Protein AF-A0A6A4H2V9-F1 (afdb_monomer_lite)

Organism: NCBI:txid1447944

Sequence (232 aa):
MIAIAAAFVRPDKTLLFVDRQRFITFHVTHLRRVCTMADFQAHSPLWLCFWSADHGPVYTTQPELTLQVLASFHSEVVRKNIFDNTPVWQVMKEHQDVYNGFGAQEATDVLFDALIHSRMPISLICRNDTMWTWFSTAVAAHQEMQVYRVMDPDHLGEKALPYISNTMFKMNTSGHQLYCADILCSQKEQVYLSQEKVEMANSMGIFNPDAILDETGVAKVPLATLPSRASL

Radius of gyration: 22.19 Å; chains: 1; bounding box: 63×40×70 Å

Structure (mmCIF, N/CA/C/O backbone):
data_AF-A0A6A4H2V9-F1
#
_entry.id   AF-A0A6A4H2V9-F1
#
loop_
_atom_site.group_PDB
_atom_site.id
_atom_site.type_symbol
_atom_site.label_atom_id
_atom_site.label_alt_id
_atom_site.label_comp_id
_atom_site.label_asym_id
_atom_site.label_entity_id
_atom_site.label_seq_id
_atom_site.pdbx_PDB_ins_code
_atom_site.Cartn_x
_atom_site.Cartn_y
_atom_site.Cartn_z
_atom_site.occupancy
_atom_site.B_iso_or_equiv
_atom_site.auth_seq_id
_atom_site.auth_comp_id
_atom_site.auth_asym_id
_atom_site.auth_atom_id
_atom_site.pdbx_PDB_model_num
ATOM 1 N N . MET A 1 1 ? 28.336 -14.614 2.411 1.00 59.78 1 MET A N 1
ATOM 2 C CA . MET A 1 1 ? 28.566 -14.851 0.973 1.00 59.78 1 MET A CA 1
ATOM 3 C C . MET A 1 1 ? 27.610 -13.963 0.199 1.00 59.78 1 MET A C 1
ATOM 5 O O . MET A 1 1 ? 26.432 -13.987 0.512 1.00 59.78 1 MET A O 1
ATOM 9 N N . ILE A 1 2 ? 28.112 -13.133 -0.710 1.00 73.00 2 ILE A N 1
ATOM 10 C CA . ILE A 1 2 ? 27.303 -12.280 -1.589 1.00 73.00 2 ILE A CA 1
ATOM 11 C C . ILE A 1 2 ? 27.127 -13.045 -2.907 1.00 73.00 2 ILE A C 1
ATOM 13 O O . ILE A 1 2 ? 28.132 -13.508 -3.443 1.00 73.00 2 ILE A O 1
ATOM 17 N N . ALA A 1 3 ? 25.900 -13.221 -3.405 1.00 80.94 3 ALA A N 1
ATOM 18 C CA . ALA A 1 3 ? 25.671 -13.828 -4.715 1.00 80.94 3 ALA A CA 1
ATOM 19 C C . ALA A 1 3 ? 25.289 -12.745 -5.732 1.00 80.94 3 ALA A C 1
ATOM 21 O O . ALA A 1 3 ? 24.474 -11.872 -5.446 1.00 80.94 3 ALA A O 1
ATOM 22 N N . ILE A 1 4 ? 25.905 -12.785 -6.912 1.00 84.19 4 ILE A N 1
ATOM 23 C CA . ILE A 1 4 ? 25.504 -11.954 -8.051 1.00 84.19 4 ILE A CA 1
ATOM 24 C C . ILE A 1 4 ? 24.436 -12.752 -8.796 1.00 84.19 4 ILE A C 1
ATOM 26 O O . ILE A 1 4 ? 24.735 -13.809 -9.346 1.00 84.19 4 ILE A O 1
ATOM 30 N N . ALA A 1 5 ? 23.196 -12.277 -8.755 1.00 84.38 5 ALA A N 1
ATOM 31 C CA . ALA A 1 5 ? 22.052 -12.932 -9.379 1.00 84.38 5 ALA A CA 1
ATOM 32 C C . ALA A 1 5 ? 22.003 -12.671 -10.894 1.00 84.38 5 ALA A C 1
ATOM 34 O O . ALA A 1 5 ? 21.666 -13.567 -11.663 1.00 84.38 5 ALA A O 1
ATOM 35 N N . ALA A 1 6 ? 22.383 -11.465 -11.328 1.00 87.12 6 ALA A N 1
ATOM 36 C CA . ALA A 1 6 ? 22.493 -11.095 -12.738 1.00 87.12 6 ALA A CA 1
ATOM 37 C C . ALA A 1 6 ? 23.513 -9.963 -12.936 1.00 87.12 6 ALA A C 1
ATOM 39 O O . ALA A 1 6 ? 23.834 -9.227 -12.000 1.00 87.12 6 ALA A O 1
ATOM 40 N N . ALA A 1 7 ? 24.006 -9.802 -14.165 1.00 89.38 7 ALA A N 1
ATOM 41 C CA . ALA A 1 7 ? 24.863 -8.684 -14.542 1.00 89.38 7 ALA A CA 1
ATOM 42 C C . ALA A 1 7 ? 24.601 -8.246 -15.988 1.00 89.38 7 ALA A C 1
ATOM 44 O O . ALA A 1 7 ? 24.572 -9.081 -16.891 1.00 89.38 7 ALA A O 1
ATOM 45 N N . PHE A 1 8 ? 24.483 -6.937 -16.217 1.00 87.94 8 PHE A N 1
ATOM 46 C CA . PHE A 1 8 ? 24.563 -6.351 -17.556 1.00 87.94 8 PHE A CA 1
ATOM 47 C C . PHE A 1 8 ? 25.926 -5.688 -17.715 1.00 87.94 8 PHE A C 1
ATOM 49 O O . PHE A 1 8 ? 26.205 -4.648 -17.114 1.00 87.94 8 PHE A O 1
ATOM 56 N N . VAL A 1 9 ? 26.788 -6.323 -18.505 1.00 91.69 9 VAL A N 1
ATOM 57 C CA . VAL A 1 9 ? 28.179 -5.910 -18.698 1.00 91.69 9 VAL A CA 1
ATOM 58 C C . VAL A 1 9 ? 28.277 -5.031 -19.941 1.00 91.69 9 VAL A C 1
ATOM 60 O O . VAL A 1 9 ? 27.923 -5.456 -21.039 1.00 91.69 9 VAL A O 1
ATOM 63 N N . ARG A 1 10 ? 28.786 -3.811 -19.778 1.00 88.56 10 ARG A N 1
ATOM 64 C CA . ARG A 1 10 ? 29.227 -2.939 -20.871 1.00 88.56 10 ARG A CA 1
ATOM 65 C C . ARG A 1 10 ? 30.740 -2.714 -20.772 1.00 88.56 10 ARG A C 1
ATOM 67 O O . ARG A 1 10 ? 31.298 -2.893 -19.690 1.00 88.56 10 ARG A O 1
ATOM 74 N N . PRO A 1 11 ? 31.409 -2.278 -21.857 1.00 91.00 11 PRO A N 1
ATOM 75 C CA . PRO A 1 11 ? 32.848 -2.006 -21.831 1.00 91.00 11 PRO A CA 1
ATOM 76 C C . PRO A 1 11 ? 33.270 -0.982 -20.768 1.00 91.00 11 PRO A C 1
ATOM 78 O O . PRO A 1 11 ? 34.368 -1.073 -20.231 1.00 91.00 11 PRO A O 1
ATOM 81 N N . ASP A 1 12 ? 32.401 -0.013 -20.467 1.00 92.38 12 ASP A N 1
ATOM 82 C CA . ASP A 1 12 ? 32.671 1.095 -19.552 1.00 92.38 12 ASP A CA 1
ATOM 83 C C . ASP A 1 12 ? 32.093 0.892 -18.144 1.00 92.38 12 ASP A C 1
ATOM 85 O O . ASP A 1 12 ? 32.616 1.439 -17.173 1.00 92.38 12 ASP A O 1
ATOM 89 N N . LYS A 1 13 ? 30.993 0.139 -18.023 1.00 88.31 13 LYS A N 1
ATOM 90 C CA . LYS A 1 13 ? 30.239 -0.024 -16.773 1.00 88.31 13 LYS A CA 1
ATOM 91 C C . LYS A 1 13 ? 29.576 -1.390 -16.707 1.00 88.31 13 LYS A C 1
ATOM 93 O O . LYS A 1 13 ? 29.096 -1.906 -17.707 1.00 88.31 13 LYS A O 1
ATOM 98 N N . THR A 1 14 ? 29.471 -1.947 -15.508 1.00 89.50 14 THR A N 1
ATOM 99 C CA . THR A 1 14 ? 28.686 -3.162 -15.272 1.00 89.50 14 THR A CA 1
ATOM 100 C C . THR A 1 14 ? 27.596 -2.867 -14.258 1.00 89.50 14 THR A C 1
ATOM 102 O O . THR A 1 14 ? 27.885 -2.375 -13.169 1.00 89.50 14 THR A O 1
ATOM 105 N N . LEU A 1 15 ? 26.350 -3.175 -14.611 1.00 88.25 15 LEU A N 1
ATOM 106 C CA . LEU A 1 15 ? 25.243 -3.182 -13.664 1.00 88.25 15 LEU A CA 1
ATOM 107 C C . LEU A 1 15 ? 25.173 -4.573 -13.036 1.00 88.25 15 LEU A C 1
ATOM 109 O O . LEU A 1 15 ? 24.989 -5.554 -13.752 1.00 88.25 15 LEU A O 1
ATOM 113 N N . LEU A 1 16 ? 25.351 -4.655 -11.719 1.00 87.06 16 LEU A N 1
ATOM 114 C CA . LEU A 1 16 ? 25.298 -5.906 -10.966 1.00 87.06 16 LEU A CA 1
ATOM 115 C C . LEU A 1 16 ? 24.015 -5.956 -10.143 1.00 87.06 16 LEU A C 1
ATOM 117 O O . LEU A 1 16 ? 23.715 -5.021 -9.404 1.00 87.06 16 LEU A O 1
ATOM 121 N N . PHE A 1 17 ? 23.310 -7.078 -10.217 1.00 85.00 17 PHE A N 1
ATOM 122 C CA . PHE A 1 17 ? 22.200 -7.387 -9.330 1.00 85.00 17 PHE A CA 1
ATOM 123 C C . PHE A 1 17 ? 22.698 -8.362 -8.289 1.00 85.00 17 PHE A C 1
ATOM 125 O O . PHE A 1 17 ? 23.029 -9.511 -8.586 1.00 85.00 17 PHE A O 1
ATOM 132 N N . VAL A 1 18 ? 22.809 -7.863 -7.071 1.00 84.50 18 VAL A N 1
ATOM 133 C CA . VAL A 1 18 ? 23.446 -8.568 -5.976 1.00 84.50 18 VAL A CA 1
ATOM 134 C C . VAL A 1 18 ? 22.388 -8.940 -4.960 1.00 84.50 18 VAL A C 1
ATOM 136 O O . VAL A 1 18 ? 21.672 -8.079 -4.463 1.00 84.50 18 VAL A O 1
ATOM 139 N N . ASP A 1 19 ? 22.329 -10.220 -4.627 1.00 79.81 19 ASP A N 1
ATOM 140 C CA . ASP A 1 19 ? 21.381 -10.745 -3.667 1.00 79.81 19 ASP A CA 1
ATOM 141 C C . ASP A 1 19 ? 22.048 -11.787 -2.777 1.00 79.81 19 ASP A C 1
ATOM 143 O O . ASP A 1 19 ? 22.465 -12.861 -3.209 1.00 79.81 19 ASP A O 1
ATOM 147 N N . ARG A 1 20 ? 22.164 -11.465 -1.491 1.00 77.25 20 ARG A N 1
ATOM 148 C CA . ARG A 1 20 ? 22.729 -12.387 -0.508 1.00 77.25 20 ARG A CA 1
ATOM 149 C C . ARG A 1 20 ? 21.825 -13.602 -0.278 1.00 77.25 20 ARG A C 1
ATOM 151 O O . ARG A 1 20 ? 22.352 -14.675 0.008 1.00 77.25 2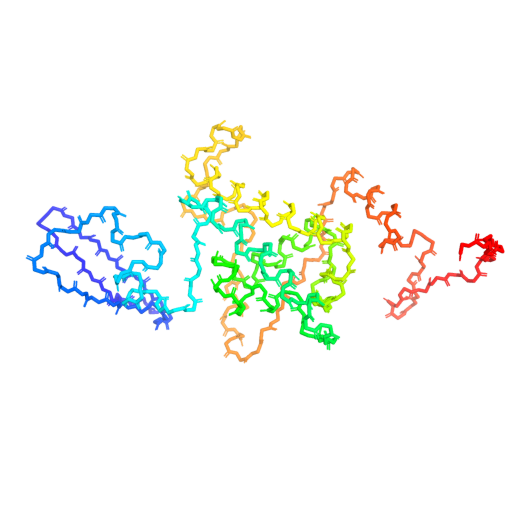0 ARG A O 1
ATOM 158 N N . GLN A 1 21 ? 20.509 -13.427 -0.348 1.00 76.56 21 GLN A N 1
ATOM 159 C CA . GLN A 1 21 ? 19.522 -14.441 0.023 1.00 76.56 21 GLN A CA 1
ATOM 160 C C . GLN A 1 21 ? 18.940 -15.199 -1.167 1.00 76.56 21 GLN A C 1
ATOM 162 O O . GLN A 1 21 ? 18.404 -16.284 -0.970 1.00 76.56 21 GLN A O 1
ATOM 167 N N . ARG A 1 22 ? 19.156 -14.698 -2.387 1.00 75.88 22 ARG A N 1
ATOM 168 C CA . ARG A 1 22 ? 18.716 -15.306 -3.655 1.00 75.88 22 ARG A CA 1
ATOM 169 C C . ARG A 1 22 ? 17.189 -15.362 -3.807 1.00 75.88 22 ARG A C 1
ATOM 171 O O . ARG A 1 22 ? 16.657 -16.339 -4.323 1.00 75.88 22 ARG A O 1
ATOM 178 N N . PHE A 1 23 ? 16.504 -14.317 -3.363 1.00 78.94 23 PHE A N 1
ATOM 179 C CA . PHE A 1 23 ? 15.077 -14.097 -3.574 1.00 78.94 23 PHE A CA 1
ATOM 180 C C . PHE A 1 23 ? 14.760 -13.217 -4.791 1.00 78.94 23 PHE A C 1
ATOM 182 O O . PHE A 1 23 ? 13.622 -13.227 -5.258 1.00 78.94 23 PHE A O 1
ATOM 189 N N . ILE A 1 24 ? 15.736 -12.493 -5.353 1.00 80.00 24 ILE A N 1
ATOM 190 C CA . ILE A 1 24 ? 15.537 -11.768 -6.610 1.00 80.00 24 ILE A CA 1
ATOM 191 C C . ILE A 1 24 ? 15.231 -12.777 -7.720 1.00 80.00 24 ILE A C 1
ATOM 193 O O . ILE A 1 24 ? 16.026 -13.671 -8.014 1.00 80.00 24 ILE A O 1
ATOM 197 N N . THR A 1 25 ? 14.091 -12.575 -8.374 1.00 80.31 25 THR A N 1
ATOM 198 C CA . THR A 1 25 ? 13.665 -13.327 -9.554 1.00 80.31 25 THR A CA 1
ATOM 199 C C . THR A 1 25 ? 13.674 -12.399 -10.765 1.00 80.31 25 THR A C 1
ATOM 201 O O . THR A 1 25 ? 13.241 -11.252 -10.675 1.00 80.31 25 THR A O 1
ATOM 204 N N . PHE A 1 26 ? 14.177 -12.886 -11.901 1.00 81.25 26 PHE A N 1
ATOM 205 C CA . PHE A 1 26 ? 14.187 -12.147 -13.164 1.00 81.25 26 PHE A CA 1
ATOM 206 C C . PHE A 1 26 ? 13.313 -12.844 -14.197 1.00 81.25 26 PHE A C 1
ATOM 208 O O . PHE A 1 26 ?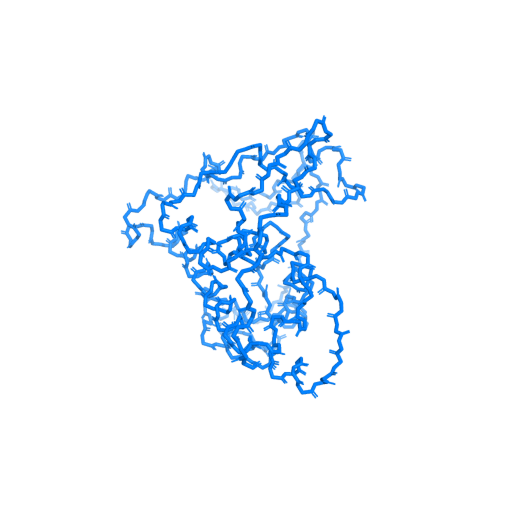 13.446 -14.047 -14.421 1.00 81.25 26 PHE A O 1
ATOM 215 N N . HIS A 1 27 ? 12.509 -12.057 -14.904 1.00 81.25 27 HIS A N 1
ATOM 216 C CA . HIS A 1 27 ? 11.806 -12.485 -16.107 1.00 81.25 27 HIS A CA 1
ATOM 217 C C . HIS A 1 27 ? 12.368 -11.705 -17.297 1.00 81.25 27 HIS A C 1
ATOM 219 O O . HIS A 1 27 ? 12.217 -10.488 -17.382 1.00 81.25 27 HIS A O 1
ATOM 225 N N . VAL A 1 28 ? 13.055 -12.394 -18.212 1.00 82.12 28 VAL A N 1
ATOM 226 C CA . VAL A 1 28 ? 13.629 -11.778 -19.417 1.00 82.12 28 VAL A CA 1
ATOM 227 C C . VAL A 1 28 ? 12.747 -12.117 -20.609 1.00 82.12 28 VAL A C 1
ATOM 229 O O . VAL A 1 28 ? 12.614 -13.282 -20.975 1.00 82.12 28 VAL A O 1
ATOM 232 N N . THR A 1 29 ? 12.165 -11.091 -21.228 1.00 83.06 29 THR A N 1
ATOM 233 C CA . THR A 1 29 ? 11.305 -11.239 -22.409 1.00 83.06 29 THR A CA 1
ATOM 234 C C . THR A 1 29 ? 11.906 -10.490 -23.588 1.00 83.06 29 THR A C 1
ATOM 236 O O . THR A 1 29 ? 12.382 -9.366 -23.444 1.00 83.06 29 THR A O 1
ATOM 239 N N . HIS A 1 30 ? 11.869 -11.106 -24.768 1.00 85.88 30 HIS A N 1
ATOM 240 C CA . HIS A 1 30 ? 12.303 -10.487 -26.015 1.00 85.88 30 HIS A CA 1
ATOM 241 C C . HIS A 1 30 ? 11.093 -10.077 -26.858 1.00 85.88 30 HIS A C 1
ATOM 243 O O . HIS A 1 30 ? 10.231 -10.902 -27.165 1.00 85.88 30 HIS A O 1
ATOM 249 N N . LEU A 1 31 ? 11.056 -8.813 -27.277 1.00 88.25 31 LEU A N 1
ATOM 250 C CA . LEU A 1 31 ? 10.042 -8.289 -28.186 1.00 88.25 31 LEU A CA 1
ATOM 251 C C . LEU A 1 31 ? 10.629 -8.101 -29.583 1.00 88.25 31 LEU A C 1
ATOM 253 O O . LEU A 1 31 ? 11.764 -7.667 -29.744 1.00 88.25 31 LEU A O 1
ATOM 257 N N . ARG A 1 32 ? 9.819 -8.354 -30.617 1.00 92.44 32 ARG A N 1
ATOM 258 C CA . ARG A 1 32 ? 10.199 -8.100 -32.023 1.00 92.44 32 ARG A CA 1
ATOM 259 C C . ARG A 1 32 ? 10.189 -6.612 -32.403 1.00 92.44 32 ARG A C 1
ATOM 261 O O . ARG A 1 32 ? 10.439 -6.274 -33.554 1.00 92.44 32 ARG A O 1
ATOM 268 N N . ARG A 1 33 ? 9.858 -5.736 -31.455 1.00 93.25 33 ARG A N 1
ATOM 269 C CA . ARG A 1 33 ? 9.806 -4.279 -31.600 1.00 93.25 33 ARG A CA 1
ATOM 270 C C . ARG A 1 33 ? 10.374 -3.612 -30.352 1.00 93.25 33 ARG A C 1
ATOM 272 O O . ARG A 1 33 ? 10.494 -4.251 -29.310 1.00 93.25 33 ARG A O 1
ATOM 279 N N . VAL A 1 34 ? 10.653 -2.317 -30.453 1.00 89.62 34 VAL A N 1
ATOM 280 C CA . VAL A 1 34 ? 11.065 -1.489 -29.313 1.00 89.62 34 VAL A CA 1
ATOM 281 C C . VAL A 1 34 ? 9.911 -1.380 -28.299 1.00 89.62 34 VAL A C 1
ATOM 283 O O . VAL A 1 34 ? 8.743 -1.274 -28.697 1.00 89.62 34 VAL A O 1
ATOM 286 N N . CYS A 1 35 ? 10.231 -1.429 -27.000 1.00 89.00 35 CYS A N 1
ATOM 287 C CA . CYS A 1 35 ? 9.271 -1.152 -25.927 1.00 89.00 35 CYS A CA 1
ATOM 288 C C . CYS A 1 35 ? 8.836 0.318 -25.953 1.00 89.00 35 CYS A C 1
ATOM 290 O O . CYS A 1 35 ? 9.632 1.219 -26.208 1.00 89.00 35 CYS A O 1
ATOM 292 N N . THR A 1 36 ? 7.576 0.560 -25.631 1.00 90.00 36 THR A N 1
ATOM 293 C CA . THR A 1 36 ? 6.947 1.880 -25.561 1.00 90.00 36 THR A CA 1
ATOM 294 C C . THR A 1 36 ? 6.287 2.063 -24.199 1.00 90.00 36 THR A C 1
ATOM 296 O O . THR A 1 36 ? 6.041 1.088 -23.498 1.00 90.00 36 THR A O 1
ATOM 299 N N . MET A 1 37 ? 5.950 3.296 -23.810 1.00 85.00 37 MET A N 1
ATOM 300 C CA . MET A 1 37 ? 5.265 3.529 -22.524 1.00 85.00 37 MET A CA 1
ATOM 301 C C . MET A 1 37 ? 3.862 2.916 -22.459 1.00 85.00 37 MET A C 1
ATOM 303 O O . MET A 1 37 ? 3.371 2.634 -21.368 1.00 85.00 37 MET A O 1
ATOM 307 N N . ALA A 1 38 ? 3.241 2.649 -23.611 1.00 87.19 38 ALA A N 1
ATOM 308 C CA . ALA A 1 38 ? 1.963 1.946 -23.678 1.00 87.19 38 ALA A CA 1
ATOM 309 C C . ALA A 1 38 ? 2.061 0.492 -23.171 1.00 87.19 38 ALA A C 1
ATOM 311 O O . ALA A 1 38 ? 1.087 -0.043 -22.652 1.00 87.19 38 ALA A O 1
ATOM 312 N N . ASP A 1 39 ? 3.239 -0.131 -23.269 1.00 87.00 39 ASP A N 1
ATOM 313 C CA . ASP A 1 39 ? 3.475 -1.523 -22.854 1.00 87.00 39 ASP A CA 1
ATOM 314 C C . ASP A 1 39 ? 3.511 -1.715 -21.337 1.00 87.00 39 ASP A C 1
ATOM 316 O O . ASP A 1 39 ? 3.414 -2.836 -20.848 1.00 87.00 39 ASP A O 1
ATOM 320 N N . PHE A 1 40 ? 3.670 -0.616 -20.603 1.00 83.44 40 PHE A N 1
ATOM 321 C CA . PHE A 1 40 ? 3.714 -0.585 -19.146 1.00 83.44 40 PHE A CA 1
ATOM 322 C C . PHE A 1 40 ? 2.414 -0.038 -18.549 1.00 83.44 40 PHE A C 1
ATOM 324 O O . PHE A 1 40 ? 2.341 0.190 -17.348 1.00 83.44 40 PHE A O 1
ATOM 331 N N . GLN A 1 41 ? 1.381 0.182 -19.371 1.00 84.00 41 GLN A N 1
ATOM 332 C CA . GLN A 1 41 ? 0.058 0.532 -18.863 1.00 84.00 41 GLN A CA 1
ATOM 333 C C . GLN A 1 41 ? -0.626 -0.702 -18.278 1.00 84.00 41 GLN A C 1
ATOM 335 O O . GLN A 1 41 ? -0.480 -1.806 -18.822 1.00 84.00 41 GLN A O 1
ATOM 340 N N . ALA A 1 42 ? -1.385 -0.506 -17.197 1.00 79.12 42 ALA A N 1
ATOM 341 C CA . ALA A 1 42 ? -2.174 -1.565 -16.583 1.00 79.12 42 ALA A CA 1
ATOM 342 C C . ALA A 1 42 ? -3.104 -2.197 -17.629 1.00 79.12 42 ALA A C 1
ATOM 344 O O . ALA A 1 42 ? -3.620 -1.514 -18.516 1.00 79.12 42 ALA A O 1
ATOM 345 N N . HIS A 1 43 ? -3.279 -3.516 -17.549 1.00 79.06 43 HIS A N 1
ATOM 346 C CA . HIS A 1 43 ? -4.078 -4.313 -18.492 1.00 79.06 43 HIS A CA 1
ATOM 347 C C . HIS A 1 43 ? -3.577 -4.348 -19.948 1.00 79.06 43 HIS A C 1
ATOM 349 O O . HIS A 1 43 ? -4.235 -4.945 -20.803 1.00 79.06 43 HIS A O 1
ATOM 355 N N . SER A 1 44 ? -2.412 -3.771 -20.265 1.00 86.00 44 SER A N 1
ATOM 356 C CA . SER A 1 44 ? -1.791 -4.003 -21.572 1.00 86.00 44 SER A CA 1
ATOM 357 C C . SER A 1 44 ? -1.415 -5.489 -21.735 1.00 86.00 44 SER A C 1
ATOM 359 O O . SER A 1 44 ? -1.176 -6.185 -20.743 1.00 86.00 44 SER A O 1
ATOM 361 N N . PRO A 1 45 ? -1.303 -6.016 -22.969 1.00 85.38 45 PRO A N 1
ATOM 362 C CA . PRO A 1 45 ? -0.913 -7.413 -23.168 1.00 85.38 45 PRO A CA 1
ATOM 363 C C . PRO A 1 45 ? 0.425 -7.771 -22.507 1.00 85.38 45 PRO A C 1
ATOM 365 O O . PRO A 1 45 ? 0.598 -8.889 -22.032 1.00 85.38 45 PRO A O 1
ATOM 368 N N . LEU A 1 46 ? 1.361 -6.817 -22.455 1.00 86.88 46 LEU A N 1
ATOM 369 C CA . LEU A 1 46 ? 2.662 -7.012 -21.821 1.00 86.88 46 LEU A CA 1
ATOM 370 C C . LEU A 1 46 ? 2.617 -6.853 -20.303 1.00 86.88 46 LEU A C 1
ATOM 372 O O . LEU A 1 46 ? 3.388 -7.526 -19.626 1.00 86.88 46 LEU A O 1
ATOM 376 N N . TRP A 1 47 ? 1.682 -6.065 -19.763 1.00 84.06 47 TRP A N 1
ATOM 377 C CA . TRP A 1 47 ? 1.429 -6.015 -18.323 1.00 84.06 47 TRP A CA 1
ATOM 378 C C . TRP A 1 47 ? 1.156 -7.406 -17.761 1.00 84.06 47 TRP A C 1
ATOM 380 O O . TRP A 1 47 ? 1.833 -7.836 -16.835 1.00 84.06 47 TRP A O 1
ATOM 390 N N . LEU A 1 48 ? 0.243 -8.150 -18.390 1.00 81.50 48 LEU A N 1
ATOM 391 C CA . LEU A 1 48 ? -0.093 -9.513 -17.973 1.00 81.50 48 LEU A CA 1
ATOM 392 C C . LEU A 1 48 ? 1.104 -10.469 -18.079 1.00 81.50 48 LEU A C 1
ATOM 394 O O . LEU A 1 48 ? 1.219 -11.401 -17.286 1.00 81.50 48 LEU A O 1
ATOM 398 N N . CYS A 1 49 ? 2.007 -10.242 -19.038 1.00 83.00 49 CYS A N 1
ATOM 399 C CA . CYS A 1 49 ? 3.230 -11.031 -19.173 1.00 83.00 49 CYS A CA 1
ATOM 400 C C . CYS A 1 49 ? 4.272 -10.715 -18.092 1.00 83.00 49 CYS A C 1
ATOM 402 O O . CYS A 1 49 ? 4.985 -11.623 -17.672 1.00 83.00 49 CYS A O 1
ATOM 404 N N . PHE A 1 50 ? 4.399 -9.452 -17.679 1.00 81.62 50 PHE A N 1
ATOM 405 C CA . PHE A 1 50 ? 5.422 -9.023 -16.721 1.00 81.62 50 PHE A CA 1
ATOM 406 C C . PHE A 1 50 ? 4.970 -9.127 -15.267 1.00 81.62 50 PHE A C 1
ATOM 408 O O . PHE A 1 50 ? 5.771 -9.483 -14.408 1.00 81.62 50 PHE A O 1
ATOM 415 N N . TRP A 1 51 ? 3.699 -8.834 -15.009 1.00 80.25 51 TRP A N 1
ATOM 416 C CA . TRP A 1 51 ? 3.166 -8.597 -13.672 1.00 80.25 51 TRP A CA 1
ATOM 417 C C . TRP A 1 51 ? 1.957 -9.479 -13.346 1.00 80.25 51 TRP A C 1
ATOM 419 O O . TRP A 1 51 ? 1.326 -9.261 -12.333 1.00 80.25 51 TRP A O 1
ATOM 429 N N . SER A 1 52 ? 1.612 -10.478 -14.164 1.00 79.75 52 SER A N 1
ATOM 430 C CA . SER A 1 52 ? 0.397 -11.300 -13.993 1.00 79.75 52 SER A CA 1
ATOM 431 C C . SER A 1 52 ? -0.919 -10.497 -14.008 1.00 79.75 52 SER A C 1
ATOM 433 O O . SER A 1 52 ? -0.951 -9.288 -14.247 1.00 79.75 52 SER A O 1
ATOM 435 N N . ALA A 1 53 ? -2.040 -11.202 -13.840 1.00 80.56 53 ALA A N 1
ATOM 436 C CA . ALA A 1 53 ? -3.358 -10.586 -13.677 1.00 80.56 53 ALA A CA 1
ATOM 437 C C . ALA A 1 53 ? -3.598 -10.074 -12.245 1.00 80.56 53 ALA A C 1
ATOM 439 O O . ALA A 1 53 ? -4.563 -9.352 -12.018 1.00 80.56 53 ALA A O 1
ATOM 440 N N . ASP A 1 54 ? -2.718 -10.432 -11.308 1.00 86.19 54 ASP A N 1
ATOM 441 C CA . ASP A 1 54 ? -2.886 -10.192 -9.872 1.00 86.19 54 ASP A CA 1
ATOM 442 C C . ASP A 1 54 ? -2.211 -8.892 -9.412 1.00 86.19 54 ASP A C 1
ATOM 444 O O . ASP A 1 54 ? -2.129 -8.641 -8.216 1.00 86.19 54 ASP A O 1
ATOM 448 N N . HIS A 1 55 ? -1.697 -8.077 -10.342 1.00 89.94 55 HIS A N 1
ATOM 449 C CA . HIS A 1 55 ? -1.099 -6.777 -10.041 1.00 89.94 55 HIS A CA 1
ATOM 450 C C . HIS A 1 55 ? -1.891 -5.654 -10.704 1.00 89.94 55 HIS A C 1
ATOM 452 O O . HIS A 1 55 ? -2.065 -5.613 -11.928 1.00 89.94 55 HIS A O 1
ATOM 458 N N . GLY A 1 56 ? -2.350 -4.734 -9.863 1.00 91.75 56 GLY A N 1
ATOM 459 C CA . GLY A 1 56 ? -3.177 -3.596 -10.223 1.00 91.75 56 GLY A CA 1
ATOM 460 C C . GLY A 1 56 ? -2.376 -2.386 -10.700 1.00 91.75 56 GLY A C 1
ATOM 461 O O . GLY A 1 56 ? -1.159 -2.460 -10.878 1.00 91.75 56 GLY A O 1
ATOM 462 N N . PRO A 1 57 ? -3.035 -1.237 -10.892 1.00 91.31 57 PRO A N 1
ATOM 463 C CA . PRO A 1 57 ? -2.367 0.012 -11.249 1.00 91.31 57 PRO A CA 1
ATOM 464 C C . PRO A 1 57 ? -1.342 0.453 -10.196 1.00 91.31 57 PRO A C 1
ATOM 466 O O . PRO A 1 57 ? -1.500 0.217 -8.998 1.00 91.31 57 PRO A O 1
ATOM 469 N N . VAL A 1 58 ? -0.285 1.132 -10.644 1.00 87.81 58 VAL A N 1
ATOM 470 C CA . VAL A 1 58 ? 0.756 1.676 -9.758 1.00 87.81 58 VAL A CA 1
ATOM 471 C C . VAL A 1 58 ? 0.473 3.149 -9.509 1.00 87.81 58 VAL A C 1
ATOM 473 O O . VAL A 1 58 ? 0.531 3.950 -10.442 1.00 87.81 58 VAL A O 1
ATOM 476 N N . TYR A 1 59 ? 0.247 3.524 -8.246 1.00 86.88 59 TYR A N 1
ATOM 477 C CA . TYR A 1 59 ? -0.151 4.889 -7.866 1.00 86.88 59 TYR A CA 1
ATOM 478 C C . TYR A 1 59 ? 0.775 5.974 -8.430 1.00 86.88 59 TYR A C 1
ATOM 480 O O . TYR A 1 59 ? 0.314 7.013 -8.885 1.00 86.88 59 TYR A O 1
ATOM 488 N N . THR A 1 60 ? 2.083 5.708 -8.479 1.00 81.75 60 THR A N 1
ATOM 489 C CA . THR A 1 60 ? 3.096 6.669 -8.944 1.00 81.75 60 THR A CA 1
ATOM 490 C C . THR A 1 60 ? 2.942 7.074 -10.413 1.00 81.75 60 THR A C 1
ATOM 492 O O . THR A 1 60 ? 3.435 8.123 -10.817 1.00 81.75 60 THR A O 1
ATOM 495 N N . THR A 1 61 ? 2.275 6.245 -11.218 1.00 82.44 61 THR A N 1
ATOM 496 C CA . THR A 1 61 ? 2.092 6.467 -12.661 1.00 82.44 61 THR A CA 1
ATOM 497 C C . THR A 1 61 ? 0.627 6.531 -13.078 1.00 82.44 61 THR A C 1
ATOM 499 O O . THR A 1 61 ? 0.331 7.045 -14.154 1.00 82.44 61 THR A O 1
ATOM 502 N N . GLN A 1 62 ? -0.282 5.993 -12.263 1.00 87.88 62 GLN A N 1
ATOM 503 C CA . GLN A 1 62 ? -1.701 5.806 -12.573 1.00 87.88 62 GLN A CA 1
ATOM 504 C C . GLN A 1 62 ? -2.590 6.102 -11.344 1.00 87.88 62 GLN A C 1
ATOM 506 O O . GLN A 1 62 ? -3.396 5.248 -10.962 1.00 87.88 62 GLN A O 1
ATOM 511 N N . PRO A 1 63 ? -2.465 7.277 -10.696 1.00 89.38 63 PRO A N 1
ATOM 512 C CA . PRO A 1 63 ? -3.139 7.547 -9.426 1.00 89.38 63 PRO A CA 1
ATOM 513 C C . PRO A 1 63 ? -4.667 7.464 -9.540 1.00 89.38 63 PRO A C 1
ATOM 515 O O . PRO A 1 63 ? -5.314 6.858 -8.688 1.00 89.38 63 PRO A O 1
ATOM 518 N N . GLU A 1 64 ? -5.265 7.973 -10.622 1.00 92.25 64 GLU A N 1
ATOM 519 C CA . GLU A 1 64 ? -6.719 7.932 -10.813 1.00 92.25 64 GLU A CA 1
ATOM 520 C C . GLU A 1 64 ? -7.239 6.499 -10.945 1.00 92.25 64 GLU A C 1
ATOM 522 O O . GLU A 1 64 ? -8.287 6.166 -10.390 1.00 92.25 64 GLU A O 1
ATOM 527 N N . LEU A 1 65 ? -6.509 5.639 -11.662 1.00 92.25 65 LEU A N 1
ATOM 528 C CA . LEU A 1 65 ? -6.894 4.240 -11.837 1.00 92.25 65 LEU A CA 1
ATOM 529 C C . LEU A 1 65 ? -6.749 3.471 -10.519 1.00 92.25 65 LEU A C 1
ATOM 531 O O . LEU A 1 65 ? -7.632 2.685 -10.179 1.00 92.25 65 LEU A O 1
ATOM 535 N N . THR A 1 66 ? -5.700 3.741 -9.737 1.00 92.44 66 THR A N 1
ATOM 536 C CA . THR A 1 66 ? -5.535 3.164 -8.395 1.00 92.44 66 THR A CA 1
ATOM 537 C C . THR A 1 66 ? -6.698 3.524 -7.477 1.00 92.44 66 THR A C 1
ATOM 539 O O . THR A 1 66 ? -7.272 2.642 -6.838 1.00 92.44 66 THR A O 1
ATOM 542 N N . LEU A 1 67 ? -7.121 4.792 -7.460 1.00 93.94 67 LEU A N 1
ATOM 543 C CA . LEU A 1 67 ? -8.268 5.227 -6.659 1.00 93.94 67 LEU A CA 1
ATOM 544 C C . LEU A 1 67 ? -9.587 4.586 -7.125 1.00 93.94 67 LEU A C 1
ATOM 546 O O . LEU A 1 67 ? -10.422 4.220 -6.296 1.00 93.94 67 LEU A O 1
ATOM 550 N N . GLN A 1 68 ? -9.773 4.395 -8.435 1.00 95.62 68 GLN A N 1
ATOM 551 C CA . GLN A 1 68 ? -10.947 3.703 -8.985 1.00 95.62 68 GLN A CA 1
ATOM 552 C C . GLN A 1 68 ? -10.996 2.225 -8.589 1.00 95.62 68 GLN A C 1
ATOM 554 O O . GLN A 1 68 ? -12.063 1.719 -8.227 1.00 95.62 68 GLN A O 1
ATOM 559 N N . VAL A 1 69 ? -9.859 1.527 -8.637 1.00 95.31 69 VAL A N 1
ATOM 560 C CA . VAL A 1 69 ? -9.763 0.125 -8.210 1.00 95.31 69 VAL A CA 1
ATOM 561 C C . VAL A 1 69 ? -10.045 0.003 -6.713 1.00 95.31 69 VAL A C 1
ATOM 563 O O . VAL A 1 69 ? -10.844 -0.844 -6.312 1.00 95.31 69 VAL A O 1
ATOM 566 N N . LEU A 1 70 ? -9.493 0.900 -5.892 1.00 95.88 70 LEU A N 1
ATOM 567 C CA . LEU A 1 70 ? -9.747 0.937 -4.452 1.00 95.88 70 LEU A CA 1
ATOM 568 C C . LEU A 1 70 ? -11.240 1.154 -4.130 1.00 95.88 70 LEU A C 1
ATOM 570 O O . LEU A 1 70 ? -11.810 0.447 -3.296 1.00 95.88 70 LEU A O 1
ATOM 574 N N . ALA A 1 71 ? -11.905 2.079 -4.830 1.00 96.38 71 ALA A N 1
ATOM 575 C CA . ALA A 1 71 ? -13.344 2.318 -4.684 1.00 96.38 71 ALA A CA 1
ATOM 576 C C . ALA A 1 71 ? -14.201 1.128 -5.164 1.00 96.38 71 ALA A C 1
ATOM 578 O O . ALA A 1 71 ? -15.237 0.806 -4.570 1.00 96.38 71 ALA A O 1
ATOM 579 N N . SER A 1 72 ? -13.761 0.445 -6.224 1.00 96.75 72 SER A N 1
ATOM 580 C CA . SER A 1 72 ? -14.428 -0.754 -6.743 1.00 96.75 72 SER A CA 1
ATOM 581 C C . SER A 1 72 ? -14.334 -1.915 -5.753 1.00 96.75 72 SER A C 1
ATOM 583 O O . SER A 1 72 ? -15.341 -2.572 -5.487 1.00 96.75 72 SER A O 1
ATOM 585 N N . PHE A 1 73 ? -13.162 -2.112 -5.141 1.00 96.06 73 PHE A N 1
ATOM 586 C CA . PHE A 1 73 ? -12.950 -3.094 -4.079 1.00 96.06 73 PHE A CA 1
ATOM 587 C C . PHE A 1 73 ? -13.880 -2.844 -2.883 1.00 96.06 73 PHE A C 1
ATOM 589 O O . PHE A 1 73 ? -14.561 -3.761 -2.424 1.00 96.06 73 PHE A O 1
ATOM 596 N N . HIS A 1 74 ? -13.987 -1.594 -2.420 1.00 96.69 74 HIS A N 1
ATOM 597 C CA . HIS A 1 74 ? -14.927 -1.217 -1.356 1.00 96.69 74 HIS A CA 1
ATOM 598 C C . HIS A 1 74 ? -16.369 -1.567 -1.699 1.00 96.69 74 HIS A C 1
ATOM 600 O O . HIS A 1 74 ? -17.040 -2.263 -0.932 1.00 96.69 74 HIS A O 1
ATOM 606 N N . SER A 1 75 ? -16.811 -1.159 -2.889 1.00 96.75 75 SER A N 1
ATOM 607 C CA . SER A 1 75 ? -18.154 -1.453 -3.386 1.00 96.75 75 SER A CA 1
ATOM 608 C C . SER A 1 75 ? -18.416 -2.959 -3.439 1.00 96.75 75 SER A C 1
ATOM 610 O O . SER A 1 75 ? -19.502 -3.417 -3.087 1.00 96.75 75 SER A O 1
ATOM 612 N N . GLU A 1 76 ? -17.425 -3.757 -3.840 1.00 95.62 76 GLU A N 1
ATOM 613 C CA . GLU A 1 76 ? -17.534 -5.212 -3.881 1.00 95.62 76 GLU A CA 1
ATOM 614 C C . GLU A 1 76 ? -17.658 -5.833 -2.485 1.00 95.62 76 GLU A C 1
ATOM 616 O O . GLU A 1 76 ? -18.535 -6.676 -2.277 1.00 95.62 76 GLU A O 1
ATOM 621 N N . VAL A 1 77 ? -16.820 -5.420 -1.529 1.00 94.75 77 VAL A N 1
ATOM 622 C CA . VAL A 1 77 ? -16.856 -5.916 -0.144 1.00 94.75 77 VAL A CA 1
ATOM 623 C C . VAL A 1 77 ? -18.203 -5.598 0.507 1.00 94.75 77 VAL A C 1
ATOM 625 O O . VAL A 1 77 ? -18.829 -6.484 1.097 1.00 94.75 77 VAL A O 1
ATOM 628 N N . VAL A 1 78 ? -18.691 -4.364 0.346 1.00 94.69 78 VAL A N 1
ATOM 629 C CA . VAL A 1 78 ? -20.005 -3.940 0.854 1.00 94.69 78 VAL A CA 1
ATOM 630 C C . VAL A 1 78 ? -21.126 -4.734 0.180 1.00 94.69 78 VAL A C 1
ATOM 632 O O . VAL A 1 78 ? -21.980 -5.295 0.867 1.00 94.69 78 VAL A O 1
ATOM 635 N N . ARG A 1 79 ? -21.096 -4.869 -1.154 1.00 95.44 79 ARG A N 1
ATOM 636 C CA . ARG A 1 79 ? -22.113 -5.600 -1.929 1.00 95.44 79 ARG A CA 1
ATOM 637 C C . ARG A 1 79 ? -22.175 -7.084 -1.578 1.00 95.44 79 ARG A C 1
ATOM 639 O O . ARG A 1 79 ? -23.271 -7.636 -1.507 1.00 95.44 79 ARG A O 1
ATOM 646 N N . LYS A 1 80 ? -21.029 -7.750 -1.384 1.00 92.31 80 LYS A N 1
ATOM 647 C CA . LYS A 1 80 ? -20.984 -9.164 -0.969 1.00 92.31 80 LYS A CA 1
ATOM 648 C C . LYS A 1 80 ? -21.708 -9.370 0.360 1.00 92.31 80 LYS A C 1
ATOM 650 O O . LYS A 1 80 ? -22.265 -10.440 0.572 1.00 92.31 80 LYS A O 1
ATOM 655 N N . ASN A 1 81 ? -21.694 -8.363 1.239 1.00 86.50 81 ASN A N 1
ATOM 656 C CA . ASN A 1 81 ? -22.314 -8.386 2.563 1.00 86.50 81 ASN A CA 1
ATOM 657 C C . ASN A 1 81 ? -21.892 -9.596 3.431 1.00 86.50 81 ASN A C 1
ATOM 659 O O . ASN A 1 81 ? -22.553 -9.960 4.403 1.00 86.50 81 ASN A O 1
ATOM 663 N N . ILE A 1 82 ? -20.743 -10.200 3.123 1.00 87.81 82 ILE A N 1
ATOM 664 C CA . ILE A 1 82 ? -20.124 -11.269 3.911 1.00 87.81 82 ILE A CA 1
ATOM 665 C C . ILE A 1 82 ? -19.186 -10.626 4.927 1.00 87.81 82 ILE A C 1
ATOM 667 O O . ILE A 1 82 ? -18.541 -9.614 4.641 1.00 87.81 82 ILE A O 1
ATOM 671 N N . PHE A 1 83 ? -19.169 -11.160 6.146 1.00 89.31 83 PHE A N 1
ATOM 672 C CA . PHE A 1 83 ? -18.231 -10.713 7.166 1.00 89.31 83 PHE A CA 1
ATOM 673 C C . PHE A 1 83 ? -16.894 -11.421 6.956 1.00 89.31 83 PHE A C 1
ATOM 675 O O . PHE A 1 83 ? -16.725 -12.576 7.341 1.00 89.31 83 PHE A O 1
ATOM 682 N N . ASP A 1 84 ? -15.975 -10.735 6.285 1.00 89.62 84 ASP A N 1
ATOM 683 C CA . ASP A 1 84 ? -14.610 -11.204 6.088 1.00 89.62 84 ASP A CA 1
ATOM 684 C C . ASP A 1 84 ? -13.751 -10.815 7.297 1.00 89.62 84 ASP A C 1
ATOM 686 O O . ASP A 1 84 ? -13.563 -9.626 7.567 1.00 89.62 84 ASP A O 1
ATOM 690 N N . ASN A 1 85 ? -13.269 -11.830 8.020 1.00 88.94 85 ASN A N 1
ATOM 691 C CA . ASN A 1 85 ? -12.411 -11.707 9.201 1.00 88.94 85 ASN A CA 1
ATOM 692 C C . ASN A 1 85 ? -10.928 -11.506 8.863 1.00 88.94 85 ASN A C 1
ATOM 694 O O . ASN A 1 85 ? -10.103 -11.423 9.778 1.00 88.94 85 ASN A O 1
ATOM 698 N N . THR A 1 86 ? -10.572 -11.451 7.580 1.00 89.88 86 THR A N 1
ATOM 699 C CA . THR A 1 86 ? -9.188 -11.256 7.156 1.00 89.88 86 THR A CA 1
ATOM 700 C C . THR A 1 86 ? -8.684 -9.892 7.649 1.00 89.88 86 THR A C 1
ATOM 702 O O . THR A 1 86 ? -9.339 -8.867 7.414 1.00 89.88 86 THR A O 1
ATOM 705 N N . PRO A 1 87 ? -7.544 -9.850 8.366 1.00 88.19 87 PRO A N 1
ATOM 706 C CA . PRO A 1 87 ? -6.937 -8.604 8.822 1.00 88.19 87 PRO A CA 1
ATOM 707 C C . PRO A 1 87 ? -6.639 -7.654 7.663 1.00 88.19 87 PRO A C 1
ATOM 709 O O . PRO A 1 87 ? -6.074 -8.076 6.655 1.00 88.19 87 PRO A O 1
ATOM 712 N N . VAL A 1 88 ? -6.918 -6.362 7.833 1.00 91.44 88 VAL A N 1
ATOM 713 C CA . VAL A 1 88 ? -6.673 -5.350 6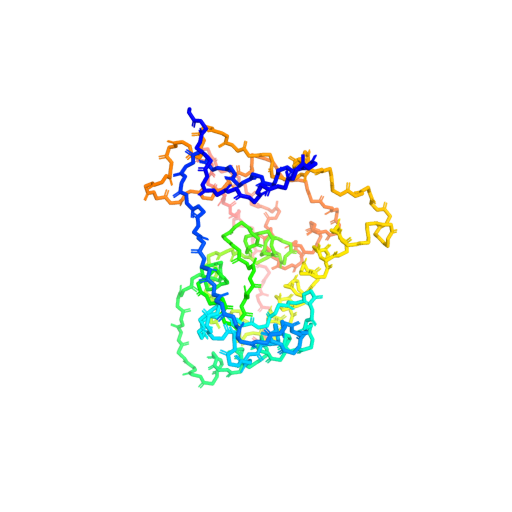.794 1.00 91.44 88 VAL A CA 1
ATOM 714 C C . VAL A 1 88 ? -5.224 -5.331 6.295 1.00 91.44 88 VAL A C 1
ATOM 716 O O . VAL A 1 88 ? -5.012 -5.252 5.090 1.00 91.44 88 VAL A O 1
ATOM 719 N N . TRP A 1 89 ? -4.222 -5.498 7.170 1.00 90.88 89 TRP A N 1
ATOM 720 C CA . TRP A 1 89 ? -2.814 -5.526 6.733 1.00 90.88 89 TRP A CA 1
ATOM 721 C C . TRP A 1 89 ? -2.529 -6.684 5.767 1.00 90.88 89 TRP A C 1
ATOM 723 O O . TRP A 1 89 ? -1.730 -6.549 4.843 1.00 90.88 89 TRP A O 1
ATOM 733 N N . GLN A 1 90 ? -3.181 -7.827 5.995 1.00 89.38 90 GLN A N 1
ATOM 734 C CA . GLN A 1 90 ? -3.007 -9.020 5.182 1.00 89.38 90 GLN A CA 1
ATOM 735 C C . GLN A 1 90 ? -3.688 -8.822 3.832 1.00 89.38 90 GLN A C 1
ATOM 737 O O . GLN A 1 90 ? -3.072 -9.093 2.809 1.00 89.38 90 GLN A O 1
ATOM 742 N N . VAL A 1 91 ? -4.901 -8.263 3.825 1.00 95.25 91 VAL A N 1
ATOM 743 C CA . VAL A 1 91 ? -5.613 -7.914 2.589 1.00 95.25 91 VAL A CA 1
ATOM 744 C C . VAL A 1 91 ? -4.782 -6.957 1.739 1.00 95.25 91 VAL A C 1
ATOM 746 O O . VAL A 1 91 ? -4.596 -7.217 0.558 1.00 95.25 91 VAL A O 1
ATOM 749 N N . MET A 1 92 ? -4.220 -5.901 2.334 1.00 94.69 92 MET A N 1
ATOM 750 C CA . MET A 1 92 ? -3.360 -4.952 1.615 1.00 94.69 92 MET A CA 1
ATOM 751 C C . MET A 1 92 ? -2.118 -5.620 1.013 1.00 94.69 92 MET A C 1
ATOM 753 O O . MET A 1 92 ? -1.700 -5.275 -0.084 1.00 94.69 92 MET A O 1
ATOM 757 N N . LYS A 1 93 ? -1.527 -6.590 1.713 1.00 91.12 93 LYS A N 1
ATOM 758 C CA . LYS A 1 93 ? -0.362 -7.330 1.219 1.00 91.12 93 LYS A CA 1
ATOM 759 C C . LYS A 1 93 ? -0.729 -8.335 0.121 1.00 91.12 93 LYS A C 1
ATOM 761 O O . LYS A 1 93 ? 0.041 -8.519 -0.816 1.00 91.12 93 LYS A O 1
ATOM 766 N N . GLU A 1 94 ? -1.842 -9.045 0.260 1.00 91.81 94 GLU A N 1
ATOM 767 C CA . GLU A 1 94 ? -2.187 -10.181 -0.606 1.00 91.81 94 GLU A CA 1
ATOM 768 C C . GLU A 1 94 ? -2.961 -9.756 -1.860 1.00 91.81 94 GLU A C 1
ATOM 770 O O . GLU A 1 94 ? -2.765 -10.350 -2.916 1.00 91.81 94 GLU A O 1
ATOM 775 N N . HIS A 1 95 ? -3.768 -8.696 -1.781 1.00 94.06 95 HIS A N 1
ATOM 776 C CA . HIS A 1 95 ? -4.506 -8.141 -2.916 1.00 94.06 95 HIS A CA 1
ATOM 777 C C . HIS A 1 95 ? -3.683 -7.083 -3.653 1.00 94.06 95 HIS A C 1
ATOM 779 O O . HIS A 1 95 ? -4.004 -5.893 -3.623 1.00 94.06 95 HIS A O 1
ATOM 785 N N . GLN A 1 96 ? -2.603 -7.510 -4.318 1.00 93.25 96 GLN A N 1
ATOM 786 C CA . GLN A 1 96 ? -1.774 -6.629 -5.157 1.00 93.25 96 GLN A CA 1
ATOM 787 C C . GLN A 1 96 ? -2.518 -6.115 -6.401 1.00 93.25 96 GLN A C 1
ATOM 789 O O . GLN A 1 96 ? -2.080 -5.157 -7.033 1.00 93.25 96 GLN A O 1
ATOM 794 N N . ASP A 1 97 ? -3.674 -6.691 -6.724 1.00 93.06 97 ASP A N 1
ATOM 795 C CA . ASP A 1 97 ? -4.610 -6.204 -7.730 1.00 93.06 97 ASP A CA 1
ATOM 796 C C . ASP A 1 97 ? -5.285 -4.893 -7.298 1.00 93.06 97 ASP A C 1
ATOM 798 O O . ASP A 1 97 ? -5.658 -4.091 -8.150 1.00 93.06 97 ASP A O 1
ATOM 802 N N . VAL A 1 98 ? -5.370 -4.642 -5.985 1.00 94.81 98 VAL A N 1
ATOM 803 C CA . VAL A 1 98 ? -5.976 -3.441 -5.389 1.00 94.81 98 VAL A CA 1
ATOM 804 C C . VAL A 1 98 ? -4.935 -2.531 -4.743 1.00 94.81 98 VAL A C 1
ATOM 806 O O . VAL A 1 98 ? -4.926 -1.323 -4.966 1.00 94.81 98 VAL A O 1
ATOM 809 N N . TYR A 1 99 ? -4.043 -3.113 -3.948 1.00 94.56 99 TYR A N 1
ATOM 810 C CA . TYR A 1 99 ? -3.060 -2.428 -3.112 1.00 94.56 99 TYR A CA 1
ATOM 811 C C . TYR A 1 99 ? -1.640 -2.634 -3.655 1.00 94.56 99 TYR A C 1
ATOM 813 O O . TYR A 1 99 ? -0.706 -2.906 -2.901 1.00 94.56 99 TYR A O 1
ATOM 821 N N . ASN A 1 100 ? -1.471 -2.521 -4.976 1.00 92.56 100 ASN A N 1
ATOM 822 C CA . ASN A 1 100 ? -0.184 -2.765 -5.624 1.00 92.56 100 ASN A CA 1
ATOM 823 C C . ASN A 1 100 ? 0.941 -1.922 -4.994 1.00 92.56 100 ASN A C 1
ATOM 825 O O . ASN A 1 100 ? 0.827 -0.698 -4.864 1.00 92.56 100 ASN A O 1
ATOM 829 N N . GLY A 1 101 ? 2.033 -2.588 -4.621 1.00 88.06 101 GLY A N 1
ATOM 830 C CA . GLY A 1 101 ? 3.204 -1.977 -3.994 1.00 88.06 101 GLY A CA 1
ATOM 831 C C . GLY A 1 101 ? 3.169 -1.953 -2.465 1.00 88.06 101 GLY A C 1
ATOM 832 O O . GLY A 1 101 ? 4.159 -1.549 -1.857 1.00 88.06 101 GLY A O 1
ATOM 833 N N . PHE A 1 102 ? 2.087 -2.409 -1.826 1.00 88.81 102 PHE A N 1
ATOM 834 C CA . PHE A 1 102 ? 2.050 -2.579 -0.375 1.00 88.81 102 PHE A CA 1
ATOM 835 C C . PHE A 1 102 ? 2.628 -3.929 0.048 1.00 88.81 102 PHE A C 1
ATOM 837 O O . PHE A 1 102 ? 2.058 -4.985 -0.224 1.00 88.81 102 PHE A O 1
ATOM 844 N N . GLY A 1 103 ? 3.744 -3.895 0.776 1.00 85.19 103 GLY A N 1
ATOM 845 C CA . GLY A 1 103 ? 4.221 -5.023 1.564 1.00 85.19 103 GLY A CA 1
ATOM 846 C C . GLY A 1 103 ? 3.593 -5.049 2.959 1.00 85.19 103 GLY A C 1
ATOM 847 O O . GLY A 1 103 ? 2.772 -4.210 3.331 1.00 85.19 103 GLY A O 1
ATOM 848 N N . ALA A 1 104 ? 4.002 -6.030 3.771 1.00 79.12 104 ALA A N 1
ATOM 849 C CA . ALA A 1 104 ? 3.533 -6.140 5.156 1.00 79.12 104 ALA A CA 1
ATOM 850 C C . ALA A 1 104 ? 3.873 -4.888 5.981 1.00 79.12 104 ALA A C 1
ATOM 852 O O . ALA A 1 104 ? 3.077 -4.469 6.816 1.00 79.12 104 ALA A O 1
ATOM 853 N N . GLN A 1 105 ? 5.051 -4.309 5.741 1.00 78.94 105 GLN A N 1
ATOM 854 C CA . GLN A 1 105 ? 5.545 -3.157 6.482 1.00 78.94 105 GLN A CA 1
ATOM 855 C C . GLN A 1 105 ? 4.777 -1.892 6.094 1.00 78.94 105 GLN A C 1
ATOM 857 O O . GLN A 1 105 ? 4.178 -1.257 6.959 1.00 78.94 105 GLN A O 1
ATOM 862 N N . GLU A 1 106 ? 4.704 -1.595 4.797 1.00 83.12 106 GLU A N 1
ATOM 863 C CA . GLU A 1 106 ? 4.012 -0.424 4.257 1.00 83.12 106 GLU A CA 1
ATOM 864 C C . GLU A 1 106 ? 2.529 -0.442 4.643 1.00 83.12 106 GLU A C 1
ATOM 866 O O . GLU A 1 106 ? 1.974 0.582 5.040 1.00 83.12 106 GLU A O 1
ATOM 871 N N . ALA A 1 107 ? 1.894 -1.620 4.611 1.00 87.19 107 ALA A N 1
ATOM 872 C CA . ALA A 1 107 ? 0.524 -1.777 5.080 1.00 87.19 107 ALA A CA 1
ATOM 873 C C . ALA A 1 107 ? 0.396 -1.399 6.563 1.00 87.19 107 ALA A C 1
ATOM 875 O O . ALA A 1 107 ? -0.484 -0.624 6.933 1.00 87.19 107 ALA A O 1
ATOM 876 N N . THR A 1 108 ? 1.281 -1.905 7.430 1.00 84.69 108 THR A N 1
ATOM 877 C CA . THR A 1 108 ? 1.241 -1.555 8.858 1.00 84.69 108 THR A CA 1
ATOM 878 C C . THR A 1 108 ? 1.549 -0.088 9.136 1.00 84.69 108 THR A C 1
ATOM 880 O O . THR A 1 108 ? 0.971 0.465 10.069 1.00 84.69 108 THR A O 1
ATOM 883 N N . ASP A 1 109 ? 2.396 0.551 8.330 1.00 82.56 109 ASP A N 1
ATOM 884 C CA . ASP A 1 109 ? 2.730 1.967 8.477 1.00 82.56 109 ASP A CA 1
ATOM 885 C C . ASP A 1 109 ? 1.536 2.859 8.140 1.00 82.56 109 ASP A C 1
ATOM 887 O O . ASP A 1 109 ? 1.169 3.720 8.938 1.00 82.56 109 ASP A O 1
ATOM 891 N N . VAL A 1 110 ? 0.861 2.589 7.018 1.00 89.50 110 VAL A N 1
ATOM 892 C CA . VAL A 1 110 ? -0.383 3.285 6.659 1.00 89.50 110 VAL A CA 1
ATOM 893 C C . VAL A 1 110 ? -1.437 3.122 7.736 1.00 89.50 110 VAL A C 1
ATOM 895 O O . VAL A 1 110 ? -2.099 4.085 8.106 1.00 89.50 110 VAL A O 1
ATOM 898 N N . LEU A 1 111 ? -1.604 1.906 8.248 1.00 89.31 111 LEU A N 1
ATOM 899 C CA . LEU A 1 111 ? -2.611 1.616 9.264 1.00 89.31 111 LEU A CA 1
ATOM 900 C C . LEU A 1 111 ? -2.293 2.315 10.586 1.00 89.31 111 LEU A C 1
ATOM 902 O O . LEU A 1 111 ? -3.199 2.827 11.239 1.00 89.31 111 LEU A O 1
ATOM 906 N N . PHE A 1 112 ? -1.012 2.401 10.948 1.00 86.25 112 PHE A N 1
ATOM 907 C CA . PHE A 1 112 ? -0.565 3.197 12.083 1.00 86.25 112 PHE A CA 1
ATOM 908 C C . PHE A 1 112 ? -0.882 4.684 11.888 1.00 86.25 112 PHE A C 1
ATOM 910 O O . PHE A 1 112 ? -1.435 5.313 12.789 1.00 86.25 112 PHE A O 1
ATOM 917 N N . ASP A 1 113 ? -0.588 5.238 10.711 1.00 83.88 113 ASP A N 1
ATOM 918 C CA . ASP A 1 113 ? -0.885 6.636 10.394 1.00 83.88 113 ASP A CA 1
ATOM 919 C C . ASP A 1 113 ? -2.388 6.924 10.353 1.00 83.88 113 ASP A C 1
ATOM 921 O O . ASP A 1 113 ? -2.825 7.979 10.813 1.00 83.88 113 ASP A O 1
ATOM 925 N N . ALA A 1 114 ? -3.175 5.958 9.886 1.00 89.25 114 ALA A N 1
ATOM 926 C CA . ALA A 1 114 ? -4.628 5.992 9.888 1.00 89.25 114 ALA A CA 1
ATOM 927 C C . ALA A 1 114 ? -5.239 5.731 11.275 1.00 89.25 114 ALA A C 1
ATOM 929 O O . ALA A 1 114 ? -6.457 5.790 11.407 1.00 89.25 114 ALA A O 1
ATOM 930 N N . LEU A 1 115 ? -4.444 5.417 12.304 1.00 88.00 115 LEU A N 1
ATOM 931 C CA . LEU A 1 115 ? -4.936 4.984 13.617 1.00 88.00 115 LEU A CA 1
ATOM 932 C C . LEU A 1 115 ? -5.916 3.792 13.536 1.00 88.00 115 LEU A C 1
ATOM 934 O O . LEU A 1 115 ? -6.830 3.647 14.347 1.00 88.00 115 LEU A O 1
ATOM 938 N N . ILE A 1 116 ? -5.721 2.910 12.556 1.00 86.81 116 ILE A N 1
ATOM 939 C CA . ILE A 1 116 ? -6.505 1.690 12.373 1.00 86.81 116 ILE A CA 1
ATOM 940 C C . ILE A 1 116 ? -5.679 0.515 12.876 1.00 86.81 116 ILE A C 1
ATOM 942 O O . ILE A 1 116 ? -4.543 0.287 12.457 1.00 86.81 116 ILE A O 1
ATOM 946 N N . HIS A 1 117 ? -6.259 -0.284 13.769 1.00 83.81 117 HIS A N 1
ATOM 947 C CA . HIS A 1 117 ? -5.573 -1.478 14.238 1.00 83.81 117 HIS A CA 1
ATOM 948 C C . HIS A 1 117 ? -5.355 -2.438 13.063 1.00 83.81 117 HIS A C 1
ATOM 950 O O . HIS A 1 117 ? -6.303 -2.870 12.416 1.00 83.81 117 HIS A O 1
ATOM 956 N N . SER A 1 118 ? -4.109 -2.862 12.847 1.00 84.12 118 SER A N 1
ATOM 957 C CA . SER A 1 118 ? -3.750 -3.767 11.746 1.00 84.12 118 SER A CA 1
ATOM 958 C C . SER A 1 118 ? -4.570 -5.062 11.680 1.00 84.12 118 SER A C 1
ATOM 960 O O . SER A 1 118 ? -4.863 -5.563 10.598 1.00 84.12 118 SER A O 1
ATOM 962 N N . ARG A 1 119 ? -4.982 -5.598 12.833 1.00 82.06 119 ARG A N 1
ATOM 963 C CA . ARG A 1 119 ? -5.803 -6.805 12.977 1.00 82.06 119 ARG A CA 1
ATOM 964 C C . ARG A 1 119 ? -7.296 -6.575 12.737 1.00 82.06 119 ARG A C 1
ATOM 966 O O . ARG A 1 119 ? -8.045 -7.545 12.798 1.00 82.06 119 ARG A O 1
ATOM 973 N N . MET A 1 120 ? -7.730 -5.339 12.494 1.00 83.81 120 MET A N 1
ATOM 974 C CA . MET A 1 120 ? -9.126 -5.041 12.209 1.00 83.81 120 MET A CA 1
ATOM 975 C C . MET A 1 120 ? -9.556 -5.759 10.918 1.00 83.81 120 MET A C 1
ATOM 977 O O . MET A 1 120 ? -8.849 -5.671 9.912 1.00 83.81 120 MET A O 1
ATOM 981 N N . PRO A 1 121 ? -10.687 -6.484 10.935 1.00 91.62 121 PRO A N 1
ATOM 982 C CA . PRO A 1 121 ? -11.272 -7.061 9.732 1.00 91.62 121 PRO A CA 1
ATOM 983 C C . PRO A 1 121 ? -11.519 -6.006 8.649 1.00 91.62 121 PRO A C 1
ATOM 985 O O . PRO A 1 121 ? -12.149 -4.982 8.927 1.00 91.62 121 PRO A O 1
ATOM 988 N N . ILE A 1 122 ? -11.099 -6.270 7.406 1.00 93.56 122 ILE A N 1
ATOM 989 C CA . ILE A 1 122 ? -11.339 -5.342 6.283 1.00 93.56 122 ILE A CA 1
ATOM 990 C C . ILE A 1 122 ? -12.830 -5.037 6.104 1.00 93.56 122 ILE A C 1
ATOM 992 O O . ILE A 1 122 ? -13.220 -3.910 5.810 1.00 93.56 122 ILE A O 1
ATOM 996 N N . SER A 1 123 ? -13.685 -6.032 6.352 1.00 93.94 123 SER A N 1
ATOM 997 C CA . SER A 1 123 ? -15.129 -5.884 6.211 1.00 93.94 123 SER A CA 1
ATOM 998 C C . SER A 1 123 ? -15.716 -4.859 7.186 1.00 93.94 123 SER A C 1
ATOM 1000 O O . SER A 1 123 ? -16.686 -4.196 6.829 1.00 93.94 123 SER A O 1
ATOM 1002 N N . LEU A 1 124 ? -15.129 -4.671 8.377 1.00 92.38 124 LEU A N 1
ATOM 1003 C CA . LEU A 1 124 ? -15.552 -3.623 9.315 1.00 92.38 124 LEU A CA 1
ATOM 1004 C C . LEU A 1 124 ? -15.190 -2.228 8.809 1.00 92.38 124 LEU A C 1
ATOM 1006 O O . LEU A 1 124 ? -16.018 -1.325 8.905 1.00 92.38 124 LEU A O 1
ATOM 1010 N N . ILE A 1 125 ? -13.994 -2.077 8.238 1.00 93.94 125 ILE A N 1
ATOM 1011 C CA . ILE A 1 125 ? -13.533 -0.814 7.652 1.00 93.94 125 ILE A CA 1
ATOM 1012 C C . ILE A 1 125 ? -14.437 -0.441 6.477 1.00 93.94 125 ILE A C 1
ATOM 1014 O O . ILE A 1 125 ? -14.982 0.655 6.446 1.00 93.94 125 ILE A O 1
ATOM 1018 N N . CYS A 1 126 ? -14.665 -1.369 5.542 1.00 95.06 126 CYS A N 1
ATOM 1019 C CA . CYS A 1 126 ? -15.469 -1.103 4.350 1.00 95.06 126 CYS A CA 1
ATOM 1020 C C . CYS A 1 126 ? -16.955 -0.842 4.651 1.00 95.06 126 CYS A C 1
ATOM 1022 O O . CYS A 1 126 ? -17.600 -0.111 3.912 1.00 95.06 126 CYS A O 1
ATOM 1024 N N . ARG A 1 127 ? -17.529 -1.425 5.711 1.00 92.25 127 ARG A N 1
ATOM 1025 C CA . ARG A 1 127 ? -18.952 -1.226 6.061 1.00 92.25 127 ARG A CA 1
ATOM 1026 C C . ARG A 1 127 ? -19.241 0.095 6.771 1.00 92.25 127 ARG A C 1
ATOM 1028 O O . ARG A 1 127 ? -20.408 0.438 6.939 1.00 92.25 127 ARG A O 1
ATOM 1035 N N . ASN A 1 128 ? -18.214 0.796 7.235 1.00 91.88 128 ASN A N 1
ATOM 1036 C CA . ASN A 1 128 ? -18.351 2.093 7.875 1.00 91.88 128 ASN A CA 1
ATOM 1037 C C . ASN A 1 128 ? -17.786 3.160 6.934 1.00 91.88 128 ASN A C 1
ATOM 1039 O O . ASN A 1 128 ? -16.574 3.286 6.816 1.00 91.88 128 ASN A O 1
ATOM 1043 N N . ASP A 1 129 ? -18.654 3.943 6.292 1.00 91.44 129 ASP A N 1
ATOM 1044 C CA . ASP A 1 129 ? -18.242 4.925 5.278 1.00 91.44 129 ASP A CA 1
ATOM 1045 C C . ASP A 1 129 ? -17.251 5.969 5.810 1.00 91.44 129 ASP A C 1
ATOM 1047 O O . ASP A 1 129 ? -16.344 6.394 5.092 1.00 91.44 129 ASP A O 1
ATOM 1051 N N . THR A 1 130 ? -17.375 6.358 7.082 1.00 90.06 130 THR A N 1
ATOM 1052 C CA . THR A 1 130 ? -16.433 7.276 7.733 1.00 90.06 130 THR A CA 1
ATOM 1053 C C . THR A 1 130 ? -15.061 6.627 7.889 1.00 90.06 130 THR A C 1
ATOM 1055 O O . THR A 1 130 ? -14.052 7.226 7.523 1.00 90.06 130 THR A O 1
ATOM 1058 N N . MET A 1 131 ? -15.015 5.389 8.385 1.00 90.31 131 MET A N 1
ATOM 1059 C CA . MET A 1 131 ? -13.770 4.638 8.557 1.00 90.31 131 MET A CA 1
ATOM 1060 C C . MET A 1 131 ? -13.130 4.286 7.213 1.00 90.31 131 MET A C 1
ATOM 1062 O O . MET A 1 131 ? -11.912 4.359 7.083 1.00 90.31 131 MET A O 1
ATOM 1066 N N . TRP A 1 132 ? -13.940 3.954 6.208 1.00 94.75 132 TRP A N 1
ATOM 1067 C CA . TRP A 1 132 ? -13.482 3.721 4.847 1.00 94.75 132 TRP A CA 1
ATOM 1068 C C . TRP A 1 132 ? -12.855 4.977 4.248 1.00 94.75 132 TRP A C 1
ATOM 1070 O O . TRP A 1 132 ? -11.723 4.915 3.786 1.00 94.75 132 TRP A O 1
ATOM 1080 N N . THR A 1 133 ? -13.548 6.118 4.311 1.00 93.75 133 THR A N 1
ATOM 1081 C CA . THR A 1 133 ? -13.033 7.399 3.797 1.00 93.75 133 THR A CA 1
ATOM 1082 C C . THR A 1 133 ? -11.708 7.755 4.463 1.00 93.75 133 THR A C 1
ATOM 1084 O O . THR A 1 133 ? -10.756 8.168 3.798 1.00 93.75 133 THR A O 1
ATOM 1087 N N . TRP A 1 134 ? -11.626 7.554 5.777 1.00 90.44 134 TRP A N 1
ATOM 1088 C CA . TRP A 1 134 ? -10.410 7.763 6.551 1.00 90.44 134 TRP A CA 1
ATOM 1089 C C . TRP A 1 134 ? -9.262 6.859 6.088 1.00 90.44 134 TRP A C 1
ATOM 1091 O O . TRP A 1 134 ? -8.172 7.331 5.764 1.00 90.44 134 TRP A O 1
ATOM 1101 N N . PHE A 1 135 ? -9.532 5.557 6.001 1.00 94.75 135 PHE A N 1
ATOM 1102 C CA . PHE A 1 135 ? -8.588 4.548 5.541 1.00 94.75 135 PHE A CA 1
ATOM 1103 C C . PHE A 1 135 ? -8.088 4.834 4.121 1.00 94.75 135 PHE A C 1
ATOM 1105 O O . PHE A 1 135 ? -6.881 4.885 3.896 1.00 94.75 135 PHE A O 1
ATOM 1112 N N . SER A 1 136 ? -8.992 5.065 3.165 1.00 95.38 136 SER A N 1
ATOM 1113 C CA . SER A 1 136 ? -8.629 5.297 1.766 1.00 95.38 136 SER A CA 1
ATOM 1114 C C . SER A 1 136 ? -7.835 6.588 1.588 1.00 95.38 136 SER A C 1
ATOM 1116 O O . SER A 1 136 ? -6.914 6.631 0.776 1.00 95.38 136 SER A O 1
ATOM 1118 N N . THR A 1 137 ? -8.149 7.623 2.376 1.00 94.12 137 THR A N 1
ATOM 1119 C CA . THR A 1 137 ? -7.384 8.878 2.386 1.00 94.12 137 THR A CA 1
ATOM 1120 C C . THR A 1 137 ? -5.961 8.644 2.887 1.00 94.12 137 THR A C 1
ATOM 1122 O O . THR A 1 137 ? -5.014 9.111 2.261 1.00 94.12 137 THR A O 1
ATOM 1125 N N . ALA A 1 138 ? -5.788 7.873 3.966 1.00 93.44 138 ALA A N 1
ATOM 1126 C CA . ALA A 1 138 ? -4.463 7.536 4.484 1.00 93.44 138 ALA A CA 1
ATOM 1127 C C . ALA A 1 138 ? -3.646 6.677 3.501 1.00 93.44 138 ALA A C 1
ATOM 1129 O O . ALA A 1 138 ? -2.454 6.923 3.322 1.00 93.44 138 ALA A O 1
ATOM 1130 N N . VAL A 1 139 ? -4.281 5.711 2.824 1.00 93.94 139 VAL A N 1
ATOM 1131 C CA . VAL A 1 139 ? -3.645 4.908 1.764 1.00 93.94 139 VAL A CA 1
ATOM 1132 C C . VAL A 1 139 ? -3.136 5.805 0.634 1.00 93.94 139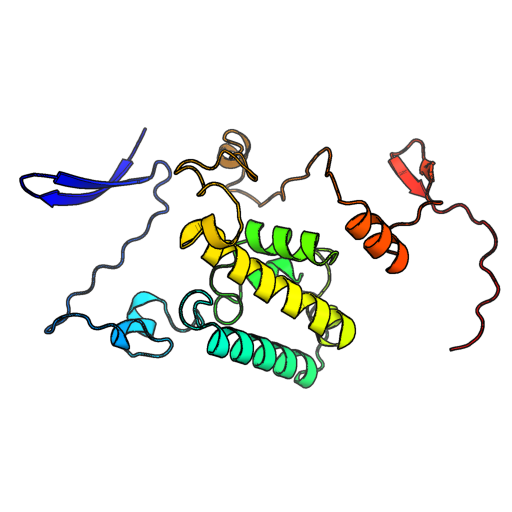 VAL A C 1
ATOM 1134 O O . VAL A 1 139 ? -1.960 5.722 0.280 1.00 93.94 139 VAL A O 1
ATOM 1137 N N . ALA A 1 140 ? -3.991 6.685 0.105 1.00 92.12 140 ALA A N 1
ATOM 1138 C CA . ALA A 1 140 ? -3.631 7.591 -0.984 1.00 92.12 140 ALA A CA 1
ATOM 1139 C C . ALA A 1 140 ? -2.507 8.556 -0.575 1.00 92.12 140 ALA A C 1
ATOM 1141 O O . ALA A 1 140 ? -1.505 8.669 -1.281 1.00 92.12 140 ALA A O 1
ATOM 1142 N N . ALA A 1 141 ? -2.624 9.175 0.604 1.00 89.50 141 ALA A N 1
ATOM 1143 C CA . ALA A 1 141 ? -1.619 10.094 1.133 1.00 89.50 141 ALA A CA 1
ATOM 1144 C C . ALA A 1 141 ? -0.259 9.410 1.338 1.00 89.50 141 ALA A C 1
ATOM 1146 O O . ALA A 1 141 ? 0.783 9.998 1.057 1.00 89.50 141 ALA A O 1
ATOM 1147 N N . HIS A 1 142 ? -0.243 8.153 1.792 1.00 88.62 142 HIS A N 1
ATOM 1148 C CA . HIS A 1 142 ? 1.004 7.411 1.940 1.00 88.62 142 HIS A CA 1
ATOM 1149 C C . HIS A 1 142 ? 1.650 7.097 0.592 1.00 88.62 142 HIS A C 1
ATOM 1151 O O . HIS A 1 142 ? 2.854 7.289 0.435 1.00 88.62 142 HIS A O 1
ATOM 1157 N N . GLN A 1 143 ? 0.874 6.639 -0.394 1.00 86.69 143 GLN A N 1
ATOM 1158 C CA . GLN A 1 143 ? 1.410 6.376 -1.731 1.00 86.69 143 GLN A CA 1
ATOM 1159 C C . GLN A 1 143 ? 1.944 7.658 -2.382 1.00 86.69 143 GLN A C 1
ATOM 1161 O O . GLN A 1 143 ? 3.034 7.647 -2.950 1.00 86.69 143 GLN A O 1
ATOM 1166 N N . GLU A 1 144 ? 1.224 8.770 -2.239 1.00 84.88 144 GLU A N 1
ATOM 1167 C CA . GLU A 1 144 ? 1.654 10.091 -2.697 1.00 84.88 144 GLU A CA 1
ATOM 1168 C C . GLU A 1 144 ? 2.953 10.544 -2.013 1.00 84.88 144 GLU A C 1
ATOM 1170 O O . GLU A 1 144 ? 3.907 10.950 -2.678 1.00 84.88 144 GLU A O 1
ATOM 1175 N N . MET A 1 145 ? 3.044 10.395 -0.692 1.00 81.12 145 MET A N 1
ATOM 1176 C CA . MET A 1 145 ? 4.247 10.738 0.064 1.00 81.12 145 MET A CA 1
ATOM 1177 C C . MET A 1 145 ? 5.461 9.918 -0.392 1.00 81.12 145 MET A C 1
ATOM 1179 O O . MET A 1 145 ? 6.546 10.474 -0.556 1.00 81.12 145 MET A O 1
ATOM 1183 N N . GLN A 1 146 ? 5.297 8.624 -0.678 1.00 76.69 146 GLN A N 1
ATOM 1184 C CA . GLN A 1 146 ? 6.393 7.797 -1.196 1.00 76.69 146 GLN A CA 1
ATOM 1185 C C . GLN A 1 146 ? 6.843 8.230 -2.598 1.00 76.69 146 GLN A C 1
ATOM 1187 O O . GLN A 1 146 ? 8.040 8.194 -2.887 1.00 76.69 146 GLN A O 1
ATOM 1192 N N . VAL A 1 147 ? 5.920 8.691 -3.453 1.00 73.50 147 VAL A N 1
ATOM 1193 C CA . VAL A 1 147 ? 6.266 9.276 -4.761 1.00 73.50 147 VAL A CA 1
ATOM 1194 C C . VAL A 1 147 ? 7.150 10.493 -4.572 1.00 73.50 147 VAL A C 1
ATOM 1196 O O . VAL A 1 147 ? 8.253 10.530 -5.115 1.00 73.50 147 VAL A O 1
ATOM 1199 N N . TYR A 1 148 ? 6.694 11.471 -3.790 1.00 73.12 148 TYR A N 1
ATOM 1200 C CA . TYR A 1 148 ? 7.433 12.716 -3.620 1.00 73.12 148 TYR A CA 1
ATOM 1201 C C . TYR A 1 148 ? 8.775 12.487 -2.924 1.00 73.12 148 TYR A C 1
ATOM 1203 O O . TYR A 1 148 ? 9.789 13.003 -3.377 1.00 73.12 148 TYR A O 1
ATOM 1211 N N . ARG A 1 149 ? 8.849 11.621 -1.907 1.00 70.12 149 ARG A N 1
ATOM 1212 C CA . ARG A 1 149 ? 10.123 11.318 -1.228 1.00 70.12 149 ARG A CA 1
ATOM 1213 C C . ARG A 1 149 ? 11.191 10.731 -2.147 1.00 70.12 149 ARG A C 1
ATOM 1215 O O . ARG A 1 149 ? 12.381 10.912 -1.879 1.00 70.12 149 ARG A O 1
ATOM 1222 N N . VAL A 1 150 ? 10.786 10.010 -3.192 1.00 65.88 150 VAL A N 1
ATOM 1223 C CA . VAL A 1 150 ? 11.705 9.386 -4.154 1.00 65.88 150 VAL A CA 1
ATOM 1224 C C . VAL A 1 150 ? 11.972 10.292 -5.356 1.00 65.88 150 VAL A C 1
ATOM 1226 O O . VAL A 1 150 ? 13.117 10.384 -5.796 1.00 65.88 150 VAL A O 1
ATOM 1229 N N . MET A 1 151 ? 10.939 10.938 -5.896 1.00 68.81 151 MET A N 1
ATOM 1230 C CA . MET A 1 151 ? 10.999 11.627 -7.189 1.00 68.81 151 MET A CA 1
ATOM 1231 C C . MET A 1 151 ? 11.218 13.137 -7.074 1.00 68.81 151 MET A C 1
ATOM 1233 O O . MET A 1 151 ? 11.858 13.710 -7.952 1.00 68.81 151 MET A O 1
ATOM 1237 N N . ASP A 1 152 ? 10.699 13.776 -6.024 1.00 69.88 152 ASP A N 1
ATOM 1238 C CA . ASP A 1 152 ? 10.782 15.227 -5.818 1.00 69.88 152 ASP A CA 1
ATOM 1239 C C . ASP A 1 152 ? 10.764 15.578 -4.314 1.00 69.88 152 ASP A C 1
ATOM 1241 O O . ASP A 1 152 ? 9.760 16.047 -3.771 1.00 69.88 152 ASP A O 1
ATOM 1245 N N . PRO A 1 153 ? 11.862 15.298 -3.594 1.00 68.94 153 PRO A N 1
ATOM 1246 C CA . PRO A 1 153 ? 11.932 15.519 -2.151 1.00 68.94 153 PRO A CA 1
ATOM 1247 C C . PRO A 1 153 ? 11.912 17.009 -1.776 1.00 68.94 153 PRO A C 1
ATOM 1249 O O . PRO A 1 153 ? 11.480 17.356 -0.674 1.00 68.94 153 PRO A O 1
ATOM 1252 N N . ASP A 1 154 ? 12.305 17.891 -2.702 1.00 72.38 154 ASP A N 1
ATOM 1253 C CA . ASP A 1 154 ? 12.257 19.343 -2.516 1.00 72.38 154 ASP A CA 1
ATOM 1254 C C . ASP A 1 154 ? 10.807 19.839 -2.403 1.00 72.38 154 ASP A C 1
ATOM 1256 O O . ASP A 1 154 ? 10.536 20.760 -1.629 1.00 72.38 154 ASP A O 1
ATOM 1260 N N . HIS A 1 155 ? 9.859 19.179 -3.084 1.00 70.19 155 HIS A N 1
ATOM 1261 C CA . HIS A 1 155 ? 8.421 19.432 -2.935 1.00 70.19 155 HIS A CA 1
ATOM 1262 C C . HIS A 1 155 ? 7.931 19.259 -1.490 1.00 70.19 155 HIS A C 1
ATOM 1264 O O . HIS A 1 155 ? 7.028 19.965 -1.045 1.00 70.19 155 HIS A O 1
ATOM 1270 N N . LEU A 1 156 ? 8.549 18.346 -0.736 1.00 65.44 156 LEU A N 1
ATOM 1271 C CA . LEU A 1 156 ? 8.209 18.077 0.663 1.00 65.44 156 LEU A CA 1
ATOM 1272 C C . LEU A 1 156 ? 9.021 18.923 1.651 1.00 65.44 156 LEU A C 1
ATOM 1274 O O . LEU A 1 156 ? 8.804 18.832 2.858 1.00 65.44 156 LEU A O 1
ATOM 1278 N N . GLY A 1 157 ? 9.988 19.716 1.174 1.00 67.06 157 GLY A N 1
ATOM 1279 C CA . GLY A 1 157 ? 10.979 20.356 2.040 1.00 67.06 157 GLY A CA 1
ATOM 1280 C C . GLY A 1 157 ? 11.840 19.345 2.810 1.00 67.06 157 GLY A C 1
ATOM 1281 O O . GLY A 1 157 ? 12.431 19.690 3.837 1.00 67.06 157 GLY A O 1
ATOM 1282 N N . GLU A 1 158 ? 11.907 18.097 2.338 1.00 63.53 158 GLU A N 1
ATOM 1283 C CA . GLU A 1 158 ? 12.678 17.022 2.952 1.00 63.53 158 GLU A CA 1
ATOM 1284 C C . GLU A 1 158 ? 13.987 16.791 2.192 1.00 63.53 158 GLU A C 1
ATOM 1286 O O . GLU A 1 158 ? 14.117 17.060 1.000 1.00 63.53 158 GLU A O 1
ATOM 1291 N N . LYS A 1 159 ? 14.998 16.245 2.874 1.00 61.88 159 LYS A N 1
ATOM 1292 C CA . LYS A 1 159 ? 16.174 15.738 2.160 1.00 61.88 159 LYS A CA 1
ATOM 1293 C C . LYS A 1 159 ? 15.777 14.477 1.403 1.00 61.88 159 LYS A C 1
ATOM 1295 O O . LYS A 1 159 ? 15.178 13.586 2.004 1.00 61.88 159 LYS A O 1
ATOM 1300 N N . ALA A 1 160 ? 16.205 14.381 0.141 1.00 58.78 160 ALA A N 1
ATOM 1301 C CA . ALA A 1 160 ? 16.149 13.149 -0.640 1.00 58.78 160 ALA A CA 1
ATOM 1302 C C . ALA A 1 160 ? 16.542 11.957 0.230 1.00 58.78 160 ALA A C 1
ATOM 1304 O O . ALA A 1 160 ? 17.543 12.026 0.958 1.00 58.78 160 ALA A O 1
ATOM 1305 N N . LEU A 1 161 ? 15.753 10.883 0.160 1.00 52.34 161 LEU A N 1
ATOM 1306 C CA . LEU A 1 161 ? 16.070 9.657 0.873 1.00 52.34 161 LEU A CA 1
ATOM 1307 C C . LEU A 1 161 ? 17.529 9.287 0.570 1.00 52.34 161 LEU A C 1
ATOM 1309 O O . LEU A 1 161 ? 17.887 9.136 -0.603 1.00 52.34 161 LEU A O 1
ATOM 1313 N N . PRO A 1 162 ? 18.409 9.179 1.587 1.00 48.16 162 PRO A N 1
ATOM 1314 C CA . PRO A 1 162 ? 19.747 8.682 1.336 1.00 48.16 162 PRO A CA 1
ATOM 1315 C C . PRO A 1 162 ? 19.607 7.316 0.665 1.00 48.16 162 PRO A C 1
ATOM 1317 O O . PRO A 1 162 ? 18.741 6.529 1.045 1.00 48.16 162 PRO A O 1
ATOM 1320 N N . TYR A 1 163 ? 20.482 7.011 -0.297 1.00 43.47 163 TYR A N 1
ATOM 1321 C CA . TYR A 1 163 ? 20.504 5.746 -1.058 1.00 43.47 163 TYR A CA 1
ATOM 1322 C C . TYR A 1 163 ? 20.645 4.482 -0.166 1.00 43.47 163 TYR A C 1
ATOM 1324 O O . TYR A 1 163 ? 20.752 3.360 -0.649 1.00 43.47 163 TYR A O 1
ATOM 1332 N N . ILE A 1 164 ? 20.676 4.667 1.156 1.00 41.69 164 ILE A N 1
ATOM 1333 C CA . ILE A 1 164 ? 20.683 3.671 2.216 1.00 41.69 164 ILE A CA 1
ATOM 1334 C C . ILE A 1 164 ? 19.712 4.180 3.292 1.00 41.69 164 ILE A C 1
ATOM 1336 O O . ILE A 1 164 ? 19.910 5.277 3.819 1.00 41.69 164 ILE A O 1
ATOM 1340 N N . SER A 1 165 ? 18.681 3.392 3.617 1.00 39.50 165 SER A N 1
ATOM 1341 C CA . SER A 1 165 ? 17.626 3.706 4.593 1.00 39.50 165 SER A CA 1
ATOM 1342 C C . SER A 1 165 ? 18.194 4.000 5.992 1.00 39.50 165 SER A C 1
ATOM 1344 O O . SER A 1 165 ? 18.313 3.117 6.844 1.00 39.50 165 SER A O 1
ATOM 1346 N N . ASN A 1 166 ? 18.566 5.251 6.249 1.00 38.84 166 ASN A N 1
ATOM 1347 C CA . ASN A 1 166 ? 19.010 5.702 7.570 1.00 38.84 166 ASN A CA 1
ATOM 1348 C C . ASN A 1 166 ? 17.920 6.466 8.334 1.00 38.84 166 ASN A C 1
ATOM 1350 O O . ASN A 1 166 ? 18.156 6.885 9.465 1.00 38.84 166 ASN A O 1
ATOM 1354 N N . THR A 1 167 ? 16.722 6.608 7.765 1.00 42.62 167 THR A N 1
ATOM 1355 C CA . THR A 1 167 ? 15.591 7.305 8.385 1.00 42.62 167 THR A CA 1
ATOM 1356 C C . THR A 1 167 ? 14.290 6.538 8.157 1.00 42.62 167 THR A C 1
ATOM 1358 O O . THR A 1 167 ? 13.840 6.374 7.029 1.00 42.62 167 THR A O 1
ATOM 1361 N N . MET A 1 168 ? 13.740 6.082 9.291 1.00 42.75 168 MET A N 1
ATOM 1362 C CA . MET A 1 168 ? 12.624 5.146 9.497 1.00 42.75 168 MET A CA 1
ATOM 1363 C C . MET A 1 168 ? 12.811 3.783 8.802 1.00 42.75 168 MET A C 1
ATOM 1365 O O . MET A 1 168 ? 13.035 3.701 7.604 1.00 42.75 168 MET A O 1
ATOM 1369 N N . PHE A 1 169 ? 12.762 2.709 9.604 1.00 49.09 169 PHE A N 1
ATOM 1370 C CA . PHE A 1 169 ? 13.033 1.300 9.240 1.00 49.09 169 PHE A CA 1
ATOM 1371 C C . PHE A 1 169 ? 14.508 0.914 9.055 1.00 49.09 169 PHE A C 1
ATOM 1373 O O . PHE A 1 169 ? 14.912 0.329 8.054 1.00 49.09 169 PHE A O 1
ATOM 1380 N N . LYS A 1 170 ? 15.339 1.162 10.076 1.00 39.53 170 LYS A N 1
ATOM 1381 C CA . LYS A 1 170 ? 16.673 0.546 10.144 1.00 39.53 170 LYS A CA 1
ATOM 1382 C C . LYS A 1 170 ? 16.524 -0.988 10.169 1.00 39.53 170 LYS A C 1
ATOM 1384 O O . LYS A 1 170 ? 16.018 -1.537 11.144 1.00 39.53 170 LYS A O 1
ATOM 1389 N N . MET A 1 171 ? 16.965 -1.659 9.102 1.00 45.72 171 MET A N 1
ATOM 1390 C CA . MET A 1 171 ? 16.917 -3.117 8.921 1.00 45.72 171 MET A CA 1
ATOM 1391 C C . MET A 1 171 ? 17.494 -3.863 10.138 1.00 45.72 171 MET A C 1
ATOM 1393 O O . MET A 1 171 ? 18.667 -3.700 10.483 1.00 45.72 171 MET A O 1
ATOM 1397 N N . ASN A 1 172 ? 16.677 -4.713 10.770 1.00 44.41 172 ASN A N 1
ATOM 1398 C CA . ASN A 1 172 ? 17.110 -5.606 11.845 1.00 44.41 172 ASN A CA 1
ATOM 1399 C C . ASN A 1 172 ? 17.797 -6.844 11.252 1.00 44.41 172 ASN A C 1
ATOM 1401 O O . ASN A 1 172 ? 17.168 -7.864 10.960 1.00 44.41 172 ASN A O 1
ATOM 1405 N N . THR A 1 173 ? 19.113 -6.752 11.093 1.00 41.75 173 THR A N 1
ATOM 1406 C CA . THR A 1 173 ? 19.958 -7.798 10.503 1.00 41.75 173 THR A CA 1
ATOM 1407 C C . THR A 1 173 ? 19.905 -9.133 11.260 1.00 41.75 173 THR A C 1
ATOM 1409 O O . THR A 1 173 ? 20.114 -10.175 10.643 1.00 41.75 173 THR A O 1
ATOM 1412 N N . SER A 1 174 ? 19.581 -9.131 12.557 1.00 43.91 174 SER A N 1
ATOM 1413 C CA . SER A 1 174 ? 19.426 -10.346 13.372 1.00 43.91 174 SER A CA 1
ATOM 1414 C C . SER A 1 174 ? 18.023 -10.957 13.245 1.00 43.91 174 SER A C 1
ATOM 1416 O O . SER A 1 174 ? 17.883 -12.174 13.197 1.00 43.91 174 SER A O 1
ATOM 1418 N N . GLY A 1 175 ? 16.981 -10.129 13.112 1.00 42.00 175 GLY A N 1
ATOM 1419 C CA . GLY A 1 175 ? 15.591 -10.573 12.919 1.00 42.00 175 GLY A CA 1
ATOM 1420 C C . GLY A 1 175 ? 15.336 -11.162 11.529 1.00 42.00 175 GLY A C 1
ATOM 1421 O O . GLY A 1 175 ? 14.692 -12.197 11.386 1.00 42.00 175 GLY A O 1
ATOM 1422 N N . HIS A 1 176 ? 15.946 -10.585 10.498 1.00 44.94 176 HIS A N 1
ATOM 1423 C CA . HIS A 1 176 ? 15.899 -11.125 9.139 1.00 44.94 176 HIS A CA 1
ATOM 1424 C C . HIS A 1 176 ? 16.592 -12.496 9.000 1.00 44.94 176 HIS A C 1
ATOM 1426 O O . HIS A 1 176 ? 16.276 -13.267 8.098 1.00 44.94 176 HIS A O 1
ATOM 1432 N N . GLN A 1 177 ? 17.528 -12.817 9.899 1.00 43.53 177 GLN A N 1
ATOM 1433 C CA . GLN A 1 177 ? 18.240 -14.098 9.913 1.00 43.53 177 GLN A CA 1
ATOM 1434 C C . GLN A 1 177 ? 17.513 -15.199 10.709 1.00 43.53 177 GLN A C 1
ATOM 1436 O O . GLN A 1 177 ? 17.879 -16.361 10.567 1.00 43.53 177 GLN A O 1
ATOM 1441 N N . LEU A 1 178 ? 16.484 -14.863 11.500 1.00 42.41 178 LEU A N 1
ATOM 1442 C CA . LEU A 1 178 ? 15.723 -15.807 12.335 1.00 42.41 178 LEU A CA 1
ATOM 1443 C C . LEU A 1 178 ? 14.336 -16.179 11.766 1.00 42.41 178 LEU A C 1
ATOM 1445 O O . LEU A 1 178 ? 13.859 -17.274 12.043 1.00 42.41 178 LEU A O 1
ATOM 1449 N N . TYR A 1 179 ? 13.692 -15.314 10.966 1.00 42.91 179 TYR A N 1
ATOM 1450 C CA . TYR A 1 179 ? 12.238 -15.384 10.704 1.00 42.91 179 TYR A CA 1
ATOM 1451 C C . TYR A 1 179 ? 11.816 -15.540 9.233 1.00 42.91 179 TYR A C 1
ATOM 1453 O O . TYR A 1 179 ? 10.729 -15.129 8.842 1.00 42.91 179 TYR A O 1
ATOM 1461 N N . CYS A 1 180 ? 12.599 -16.263 8.433 1.00 44.34 180 CYS A N 1
ATOM 1462 C CA . CYS A 1 180 ? 12.043 -16.976 7.269 1.00 44.34 180 CYS A CA 1
ATOM 1463 C C . CYS A 1 180 ? 11.191 -18.205 7.682 1.00 44.34 180 CYS A C 1
ATOM 1465 O O . CYS A 1 180 ? 10.966 -19.088 6.863 1.00 44.34 180 CYS A O 1
ATOM 1467 N N . ALA A 1 181 ? 10.744 -18.284 8.942 1.00 41.16 181 ALA A N 1
ATOM 1468 C CA . ALA A 1 181 ? 9.842 -19.327 9.418 1.00 41.16 181 ALA A CA 1
ATOM 1469 C C . ALA A 1 181 ? 8.410 -18.793 9.586 1.00 41.16 181 ALA A C 1
ATOM 1471 O O . ALA A 1 181 ? 7.543 -19.266 8.874 1.00 41.16 181 ALA A O 1
ATOM 1472 N N . ASP A 1 182 ? 8.164 -17.761 10.403 1.00 43.38 182 ASP A N 1
ATOM 1473 C CA . ASP A 1 182 ? 6.825 -17.177 10.594 1.00 43.38 182 ASP A CA 1
ATOM 1474 C C . ASP A 1 182 ? 6.947 -15.700 11.019 1.00 43.38 182 ASP A C 1
ATOM 1476 O O . ASP A 1 182 ? 7.735 -15.351 11.898 1.00 43.38 182 ASP A O 1
ATOM 1480 N N . ILE A 1 183 ? 6.219 -14.805 10.355 1.00 43.94 183 ILE A N 1
ATOM 1481 C CA . ILE A 1 183 ? 6.418 -13.345 10.392 1.00 43.94 183 ILE A CA 1
ATOM 1482 C C . ILE A 1 183 ? 6.040 -12.748 11.764 1.00 43.94 183 ILE A C 1
ATOM 1484 O O . ILE A 1 183 ? 4.877 -12.798 12.161 1.00 43.94 183 ILE A O 1
ATOM 1488 N N . LEU A 1 184 ? 6.988 -12.089 12.444 1.00 38.31 184 LEU A N 1
ATOM 1489 C CA . LEU A 1 184 ? 6.731 -11.217 13.600 1.00 38.31 184 LEU A CA 1
ATOM 1490 C C . LEU A 1 184 ? 6.827 -9.744 13.186 1.00 38.31 184 LEU A C 1
ATOM 1492 O O . LEU A 1 184 ? 7.883 -9.277 12.753 1.00 38.31 184 LEU A O 1
ATOM 1496 N N . CYS A 1 185 ? 5.721 -9.012 13.344 1.00 39.34 185 CYS A N 1
ATOM 1497 C CA . CYS A 1 185 ? 5.685 -7.559 13.205 1.00 39.34 185 CYS A CA 1
ATOM 1498 C C . CYS A 1 185 ? 6.687 -6.898 14.161 1.00 39.34 185 CYS A C 1
ATOM 1500 O O . CYS A 1 185 ? 6.797 -7.270 15.329 1.00 39.34 185 CYS A O 1
ATOM 1502 N N . SER A 1 186 ? 7.373 -5.865 13.681 1.00 42.78 186 SER A N 1
ATOM 1503 C CA . SER A 1 186 ? 8.201 -4.992 14.506 1.00 42.78 186 SER A CA 1
ATOM 1504 C C . SER A 1 186 ? 7.359 -4.312 15.592 1.00 42.78 186 SER A C 1
ATOM 1506 O O . SER A 1 186 ? 6.559 -3.429 15.289 1.00 42.78 186 SER A O 1
ATOM 1508 N N . GLN A 1 187 ? 7.557 -4.677 16.861 1.00 40.47 187 GLN A N 1
ATOM 1509 C CA . GLN A 1 187 ? 7.159 -3.829 17.983 1.00 40.47 187 GLN A CA 1
ATOM 1510 C C . GLN A 1 187 ? 8.200 -2.715 18.128 1.00 40.47 187 GLN A C 1
ATOM 1512 O O . GLN A 1 187 ? 9.377 -2.977 18.370 1.00 40.47 187 GLN A O 1
ATOM 1517 N N . LYS A 1 188 ? 7.779 -1.461 17.959 1.00 46.06 188 LYS A N 1
ATOM 1518 C CA . LYS A 1 188 ? 8.558 -0.315 18.437 1.00 46.06 188 LYS A CA 1
ATOM 1519 C C . LYS A 1 188 ? 8.425 -0.284 19.964 1.00 46.06 188 LYS A C 1
ATOM 1521 O O . LYS A 1 188 ? 7.304 -0.271 20.459 1.00 46.06 188 LYS A O 1
ATOM 1526 N N . GLU A 1 189 ? 9.538 -0.249 20.697 1.00 46.78 189 GLU A N 1
ATOM 1527 C CA . GLU A 1 189 ? 9.513 -0.085 22.165 1.00 46.78 189 GLU A CA 1
ATOM 1528 C C . GLU A 1 189 ? 8.912 1.267 22.574 1.00 46.78 189 GLU A C 1
ATOM 1530 O O . GLU A 1 189 ? 8.274 1.379 23.617 1.00 46.78 189 GLU A O 1
ATOM 1535 N N . GLN A 1 190 ? 9.094 2.294 21.738 1.00 52.59 190 GLN A N 1
ATOM 1536 C CA . GLN A 1 190 ? 8.530 3.628 21.922 1.00 52.59 190 GLN A CA 1
ATOM 1537 C C . GLN A 1 190 ? 8.153 4.220 20.564 1.00 52.59 190 GLN A C 1
ATOM 1539 O O . GLN A 1 190 ? 8.887 4.076 19.581 1.00 52.59 190 GLN A O 1
ATOM 1544 N N . VAL A 1 191 ? 7.008 4.899 20.505 1.00 62.88 191 VAL A N 1
ATOM 1545 C CA . VAL A 1 191 ? 6.562 5.623 19.314 1.00 62.88 191 VAL A CA 1
ATOM 1546 C C . VAL A 1 191 ? 6.247 7.055 19.700 1.00 62.88 191 VAL A C 1
ATOM 1548 O O . VAL A 1 191 ? 5.4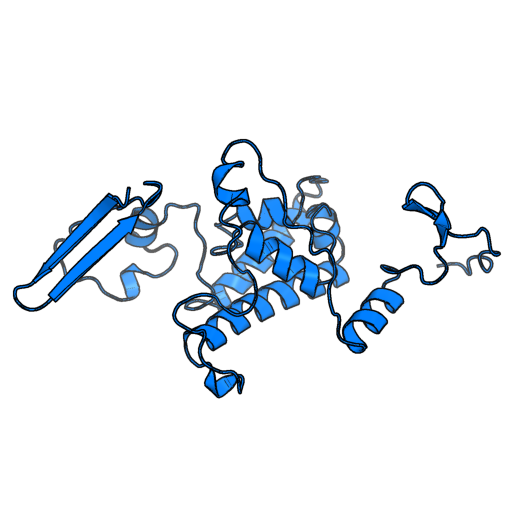77 7.297 20.624 1.00 62.88 191 VAL A O 1
ATOM 1551 N N . TYR A 1 192 ? 6.849 7.999 18.985 1.00 69.00 192 TYR A N 1
ATOM 1552 C CA . TYR A 1 192 ? 6.553 9.414 19.142 1.00 69.00 192 TYR A CA 1
ATOM 1553 C C . TYR A 1 192 ? 5.397 9.772 18.211 1.00 69.00 192 TYR A C 1
ATOM 1555 O O . TYR A 1 192 ? 5.483 9.565 17.000 1.00 69.00 192 TYR A O 1
ATOM 1563 N N . LEU A 1 193 ? 4.318 10.288 18.788 1.00 70.94 193 LEU A N 1
ATOM 1564 C CA . LEU A 1 193 ? 3.183 10.846 18.064 1.00 70.94 193 LEU A CA 1
ATOM 1565 C C . LEU A 1 193 ? 3.218 12.369 18.191 1.00 70.94 193 LEU A C 1
ATOM 1567 O O . LEU A 1 193 ? 3.623 12.896 19.228 1.00 70.94 193 LEU A O 1
ATOM 1571 N N . SER A 1 194 ? 2.787 13.076 17.145 1.00 81.69 194 SER A N 1
ATOM 1572 C CA . SER A 1 194 ? 2.493 14.503 17.276 1.00 81.69 194 SER A CA 1
ATOM 1573 C C . SER A 1 194 ? 1.338 14.696 18.258 1.00 81.69 194 SER A C 1
ATOM 1575 O O . SER A 1 194 ? 0.486 13.816 18.400 1.00 81.69 194 SER A O 1
ATOM 1577 N N . GLN A 1 195 ? 1.288 15.855 18.917 1.00 80.75 195 GLN A N 1
ATOM 1578 C CA . GLN A 1 195 ? 0.179 16.198 19.810 1.00 80.75 195 GLN A CA 1
ATOM 1579 C C . GLN A 1 195 ? -1.176 16.053 19.098 1.00 80.75 195 GLN A C 1
ATOM 1581 O O . GLN A 1 195 ? -2.081 15.424 19.633 1.00 80.75 195 GLN A O 1
ATOM 1586 N N . GLU A 1 196 ? -1.264 16.517 17.851 1.00 85.81 196 GLU A N 1
ATOM 1587 C CA . GLU A 1 196 ? -2.439 16.356 16.990 1.00 85.81 196 GLU A CA 1
ATOM 1588 C C . GLU A 1 196 ? -2.859 14.884 16.829 1.00 85.81 196 GLU A C 1
ATOM 1590 O O . GLU A 1 196 ? -4.024 14.549 17.034 1.00 85.81 196 GLU A O 1
ATOM 1595 N N . LYS A 1 197 ? -1.918 13.969 16.538 1.00 82.19 197 LYS A N 1
ATOM 1596 C CA . LYS A 1 197 ? -2.229 12.533 16.419 1.00 82.19 197 LYS A CA 1
ATOM 1597 C C . LYS A 1 197 ? -2.685 11.923 17.746 1.00 82.19 197 LYS A C 1
ATOM 1599 O O . LYS A 1 197 ? -3.532 11.033 17.735 1.00 82.19 197 LYS A O 1
ATOM 1604 N N . VAL A 1 198 ? -2.146 12.380 18.879 1.00 82.88 198 VAL A N 1
ATOM 1605 C CA . VAL A 1 198 ? -2.580 11.924 20.211 1.00 82.88 198 VAL A CA 1
ATOM 1606 C C . VAL A 1 198 ? -3.999 12.398 20.513 1.00 82.88 198 VAL A C 1
ATOM 1608 O O . VAL A 1 198 ? -4.830 11.598 20.937 1.00 82.88 198 VAL A O 1
ATOM 1611 N N . GLU A 1 199 ? -4.295 13.672 20.264 1.00 84.75 199 GLU A N 1
ATOM 1612 C CA . GLU A 1 199 ? -5.626 14.258 20.458 1.00 84.75 199 GLU A CA 1
ATOM 1613 C C . GLU A 1 199 ? -6.670 13.583 19.560 1.00 84.75 199 GLU A C 1
ATOM 1615 O O . GLU A 1 199 ? -7.768 13.256 20.013 1.00 84.75 199 GLU A O 1
ATOM 1620 N N . MET A 1 200 ? -6.300 13.295 18.313 1.00 82.88 200 MET A N 1
ATOM 1621 C CA . MET A 1 200 ? -7.119 12.554 17.359 1.00 82.88 200 MET A CA 1
ATOM 1622 C C . MET A 1 200 ? -7.386 11.117 17.818 1.00 82.88 200 MET A C 1
ATOM 1624 O O . MET A 1 200 ? -8.534 10.686 17.868 1.00 82.88 200 MET A O 1
ATOM 1628 N N . ALA A 1 201 ? -6.358 10.380 18.238 1.00 81.38 201 ALA A N 1
ATOM 1629 C CA . ALA A 1 201 ? -6.535 9.031 18.772 1.00 81.38 201 ALA A CA 1
ATOM 1630 C C . ALA A 1 201 ? -7.400 9.013 20.046 1.00 81.38 201 ALA A C 1
ATOM 1632 O O . ALA A 1 201 ? -8.216 8.108 20.235 1.00 81.38 201 ALA A O 1
ATOM 1633 N N . ASN A 1 202 ? -7.260 10.027 20.903 1.00 81.25 202 ASN A N 1
ATOM 1634 C CA . ASN A 1 202 ? -8.083 10.183 22.097 1.00 81.25 202 ASN A CA 1
ATOM 1635 C C . ASN A 1 202 ? -9.552 10.484 21.748 1.00 81.25 202 ASN A C 1
ATOM 1637 O O . ASN A 1 202 ? -10.449 9.876 22.326 1.00 81.25 202 ASN A O 1
ATOM 1641 N N . SER A 1 203 ? -9.821 11.358 20.770 1.00 80.25 203 SER A N 1
ATOM 1642 C CA . SER A 1 203 ? -11.194 11.667 20.334 1.00 80.25 203 SER A CA 1
ATOM 1643 C C . SER A 1 203 ? -11.892 10.475 19.671 1.00 80.25 203 SER A C 1
ATOM 1645 O O . SER A 1 203 ? -13.106 10.322 19.792 1.00 80.25 203 SER A O 1
ATOM 1647 N N . MET A 1 204 ? -11.120 9.584 19.043 1.00 74.75 204 MET A N 1
ATOM 1648 C CA . MET A 1 204 ? -11.597 8.312 18.493 1.00 74.75 204 MET A CA 1
ATOM 1649 C C . MET A 1 204 ? -11.798 7.223 19.563 1.00 74.75 204 MET A C 1
ATOM 1651 O O . MET A 1 204 ? -12.244 6.123 19.237 1.00 74.75 204 MET A O 1
ATOM 1655 N N . GLY A 1 205 ? -11.458 7.494 20.830 1.00 73.62 205 GLY A N 1
ATOM 1656 C CA . GLY A 1 205 ? -11.528 6.518 21.921 1.00 73.62 205 GLY A CA 1
ATOM 1657 C C . GLY A 1 205 ? -10.533 5.360 21.779 1.00 73.62 205 GLY A C 1
ATOM 1658 O O . GLY A 1 205 ? -10.727 4.307 22.383 1.00 73.62 205 GLY A O 1
ATOM 1659 N N . ILE A 1 206 ? -9.486 5.533 20.963 1.00 74.56 206 ILE A N 1
ATOM 1660 C CA . ILE A 1 206 ? -8.426 4.533 20.760 1.00 74.56 206 ILE A CA 1
ATOM 1661 C C . ILE A 1 206 ? -7.546 4.457 22.004 1.00 74.56 206 ILE A C 1
ATOM 1663 O O . ILE A 1 206 ? -7.138 3.374 22.425 1.00 74.56 206 ILE A O 1
ATOM 1667 N N . PHE A 1 207 ? -7.276 5.614 22.605 1.00 70.44 207 PHE A N 1
ATOM 1668 C CA . PHE A 1 207 ? -6.659 5.697 23.915 1.00 70.44 207 PHE A CA 1
ATOM 1669 C C . PHE A 1 207 ? -7.736 5.846 24.977 1.00 70.44 207 PHE A C 1
ATOM 1671 O O . PHE A 1 207 ? -8.673 6.626 24.829 1.00 70.44 207 PHE A O 1
ATOM 1678 N N . ASN A 1 208 ? -7.575 5.100 26.064 1.00 66.56 208 ASN A N 1
ATOM 1679 C CA . ASN A 1 208 ? -8.289 5.370 27.294 1.00 66.56 208 ASN A CA 1
ATOM 1680 C C . ASN A 1 208 ? -7.274 5.969 28.279 1.00 66.56 208 ASN A C 1
ATOM 1682 O O . ASN A 1 208 ? -6.463 5.213 28.820 1.00 66.56 208 ASN A O 1
ATOM 1686 N N . PRO A 1 209 ? -7.266 7.300 28.480 1.00 64.56 209 PRO A N 1
ATOM 1687 C CA . PRO A 1 209 ? -6.298 7.960 29.355 1.00 64.56 209 PRO A CA 1
ATOM 1688 C C . PRO A 1 209 ? -6.472 7.563 30.826 1.00 64.56 209 PRO A C 1
ATOM 1690 O O . PRO A 1 209 ? -5.540 7.717 31.610 1.00 64.56 209 PRO A O 1
ATOM 1693 N N . ASP A 1 210 ? -7.633 7.009 31.182 1.00 66.81 210 ASP A N 1
ATOM 1694 C CA . ASP A 1 210 ? -7.931 6.524 32.524 1.00 66.81 210 ASP A CA 1
ATOM 1695 C C . ASP A 1 210 ? -7.496 5.066 32.729 1.00 66.81 210 ASP A C 1
ATOM 1697 O O . ASP A 1 210 ? -7.593 4.552 33.841 1.00 66.81 210 ASP A O 1
ATOM 1701 N N . ALA A 1 211 ? -7.022 4.370 31.687 1.00 68.12 211 ALA A N 1
ATOM 1702 C CA . ALA A 1 211 ? -6.550 2.998 31.818 1.00 68.12 211 ALA A CA 1
ATOM 1703 C C . ALA A 1 211 ? -5.275 2.933 32.674 1.00 68.12 211 ALA A C 1
ATOM 1705 O O . ALA A 1 211 ? -4.253 3.541 32.364 1.00 68.12 211 ALA A O 1
ATOM 1706 N N . ILE A 1 212 ? -5.326 2.137 33.739 1.00 71.94 212 ILE A N 1
ATOM 1707 C CA . ILE A 1 212 ? -4.202 1.879 34.635 1.00 71.94 212 ILE A CA 1
ATOM 1708 C C . ILE A 1 212 ? -3.627 0.510 34.276 1.00 71.94 212 ILE A C 1
ATOM 1710 O O . ILE A 1 212 ? -4.361 -0.477 34.204 1.00 71.94 212 ILE A O 1
ATOM 1714 N N . LEU A 1 213 ? -2.316 0.435 34.046 1.00 62.56 213 LEU A N 1
ATOM 1715 C CA . LEU A 1 213 ? -1.624 -0.847 33.924 1.00 62.56 213 LEU A CA 1
ATOM 1716 C C . LEU A 1 213 ? -1.590 -1.513 35.296 1.00 62.56 213 LEU A C 1
ATOM 1718 O O . LEU A 1 213 ? -1.116 -0.920 36.265 1.00 62.56 213 LEU A O 1
ATOM 1722 N N . ASP A 1 214 ? -2.100 -2.735 35.385 1.00 67.06 214 ASP A N 1
ATOM 1723 C CA . ASP A 1 214 ? -1.909 -3.526 36.588 1.00 67.06 214 ASP A CA 1
ATOM 1724 C C . ASP A 1 214 ? -0.488 -4.103 36.667 1.00 67.06 214 ASP A C 1
ATOM 1726 O O . ASP A 1 214 ? 0.339 -3.974 35.763 1.00 67.06 214 ASP A O 1
ATOM 1730 N N . GLU A 1 215 ? -0.209 -4.765 37.780 1.00 69.44 215 GLU A N 1
ATOM 1731 C CA . GLU A 1 215 ? 1.060 -5.428 38.083 1.00 69.44 215 GLU A CA 1
ATOM 1732 C C . GLU A 1 215 ? 1.432 -6.566 37.109 1.00 69.44 215 GLU A C 1
ATOM 1734 O O . GLU A 1 215 ? 2.576 -7.014 37.102 1.00 69.44 215 GLU A O 1
ATOM 1739 N N . THR A 1 216 ? 0.513 -6.993 36.233 1.00 69.12 216 THR A N 1
ATOM 1740 C CA . THR A 1 216 ? 0.776 -7.956 35.148 1.00 69.12 216 THR A CA 1
ATOM 1741 C C . THR A 1 216 ? 1.036 -7.284 33.795 1.00 69.12 216 THR A C 1
ATOM 1743 O O . THR A 1 216 ? 1.301 -7.968 32.807 1.00 69.12 216 THR A O 1
ATOM 1746 N N . GLY A 1 217 ? 0.978 -5.949 33.738 1.00 53.22 217 GLY A N 1
ATOM 1747 C CA . GLY A 1 217 ? 1.091 -5.176 32.503 1.00 53.22 217 GLY A CA 1
ATOM 1748 C C . GLY A 1 217 ? -0.190 -5.169 31.667 1.00 53.22 217 GLY A C 1
ATOM 1749 O O . GLY A 1 217 ? -0.160 -4.749 30.511 1.00 53.22 217 GLY A O 1
ATOM 1750 N N . VAL A 1 218 ? -1.319 -5.621 32.224 1.00 65.00 218 VAL A N 1
ATOM 1751 C CA . VAL A 1 218 ? -2.621 -5.569 31.555 1.00 65.00 218 VAL A CA 1
ATOM 1752 C C . VAL A 1 218 ? -3.281 -4.233 31.874 1.00 65.00 218 VAL A C 1
ATOM 1754 O O . VAL A 1 218 ? -3.453 -3.865 33.036 1.00 65.00 218 VAL A O 1
ATOM 1757 N N . ALA A 1 219 ? -3.672 -3.496 30.836 1.00 63.09 219 ALA A N 1
ATOM 1758 C CA . ALA A 1 219 ? -4.423 -2.258 30.998 1.00 63.09 219 ALA A CA 1
ATOM 1759 C C . ALA A 1 219 ? -5.834 -2.563 31.526 1.00 63.09 219 ALA A C 1
ATOM 1761 O O . ALA A 1 219 ? -6.610 -3.276 30.886 1.00 63.09 219 ALA A O 1
ATOM 1762 N N . LYS A 1 220 ? -6.180 -2.005 32.688 1.00 70.19 220 LYS A N 1
ATOM 1763 C CA . LYS A 1 220 ? -7.527 -2.027 33.260 1.00 70.19 220 LYS A CA 1
ATOM 1764 C C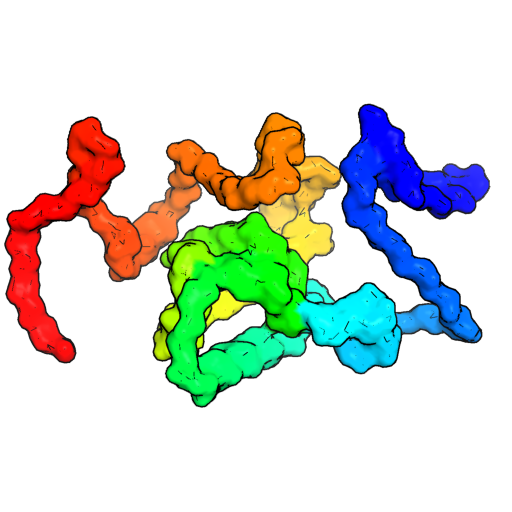 . LYS A 1 220 ? -8.113 -0.629 33.209 1.00 70.19 220 LYS A C 1
ATOM 1766 O O . LYS A 1 220 ? -7.490 0.321 33.666 1.00 70.19 220 LYS A O 1
ATOM 1771 N N . VAL A 1 221 ? -9.335 -0.512 32.704 1.00 65.12 221 VAL A N 1
ATOM 1772 C CA . VAL A 1 221 ? -10.124 0.714 32.850 1.00 65.12 221 VAL A CA 1
ATOM 1773 C C . VAL A 1 221 ? -10.748 0.680 34.248 1.00 65.12 221 VAL A C 1
ATOM 1775 O O . VAL A 1 221 ? -11.524 -0.241 34.524 1.00 65.12 221 VAL A O 1
ATOM 1778 N N . PRO A 1 222 ? -10.411 1.611 35.158 1.00 60.91 222 PRO A N 1
ATOM 1779 C CA . PRO A 1 222 ? -11.074 1.711 36.447 1.00 60.91 222 PRO A CA 1
ATOM 1780 C C . PRO A 1 222 ? -12.576 1.864 36.216 1.00 60.91 222 PRO A C 1
ATOM 1782 O O . PRO A 1 222 ? -13.000 2.636 35.358 1.00 60.91 222 PRO A O 1
ATOM 1785 N N . LEU A 1 223 ? -13.390 1.131 36.976 1.00 55.38 223 LEU A N 1
ATOM 1786 C CA . LEU A 1 223 ? -14.848 1.282 37.004 1.00 55.38 223 LEU A CA 1
ATOM 1787 C C . LEU A 1 223 ? -15.217 2.640 37.636 1.00 55.38 223 LEU A C 1
ATOM 1789 O O . LEU A 1 223 ? -15.780 2.700 38.724 1.00 55.38 223 LEU A O 1
ATOM 1793 N N . ALA A 1 224 ? -14.872 3.745 36.984 1.00 52.66 224 ALA A N 1
ATOM 1794 C CA . ALA A 1 224 ? -15.385 5.064 37.301 1.00 52.66 224 ALA A CA 1
ATOM 1795 C C . ALA A 1 224 ? -16.631 5.281 36.437 1.00 52.66 224 ALA A C 1
ATOM 1797 O O . ALA A 1 224 ? -16.552 5.344 35.215 1.00 52.66 224 ALA A O 1
ATOM 1798 N N . THR A 1 225 ? -17.786 5.277 37.108 1.00 46.94 225 THR A N 1
ATOM 1799 C CA . THR A 1 225 ? -19.135 5.635 36.639 1.00 46.94 225 THR A CA 1
ATOM 1800 C C . THR A 1 225 ? -19.219 6.103 35.184 1.00 46.94 225 THR A C 1
ATOM 1802 O O . THR A 1 225 ? -19.025 7.285 34.898 1.00 46.94 225 THR A O 1
ATOM 1805 N N . LEU A 1 226 ? -19.584 5.184 34.281 1.00 40.31 226 LEU A N 1
ATOM 1806 C CA . LEU A 1 226 ? -20.142 5.539 32.976 1.00 40.31 226 LEU A CA 1
ATOM 1807 C C . LEU A 1 226 ? -21.214 6.621 33.206 1.00 40.31 226 LEU A C 1
ATOM 1809 O O . LEU A 1 226 ? -22.163 6.357 33.954 1.00 40.31 226 LEU A O 1
ATOM 1813 N N . PRO A 1 227 ? -21.115 7.812 32.588 1.00 39.81 227 PRO A N 1
ATOM 1814 C CA . PRO A 1 227 ? -22.266 8.689 32.480 1.00 39.81 227 PRO A CA 1
ATOM 1815 C C . PRO A 1 227 ? -23.374 7.868 31.822 1.00 39.81 227 PRO A C 1
ATOM 1817 O O . PRO A 1 227 ? -23.121 7.176 30.830 1.00 39.81 227 PRO A O 1
ATOM 1820 N N . SER A 1 228 ? -24.574 7.878 32.407 1.00 40.38 228 SER A N 1
ATOM 1821 C CA . SER A 1 228 ? -25.738 7.184 31.854 1.00 40.38 228 SER A CA 1
ATOM 1822 C C . SER A 1 228 ? -25.809 7.469 30.359 1.00 40.38 228 SER A C 1
ATOM 1824 O O . SER A 1 228 ? -25.885 8.639 29.978 1.00 40.38 228 SER A O 1
ATOM 1826 N N . ARG A 1 229 ? -25.740 6.421 29.528 1.00 37.59 229 ARG A N 1
ATOM 1827 C CA . ARG A 1 229 ? -25.899 6.529 28.076 1.00 37.59 229 ARG A CA 1
ATOM 1828 C C . ARG A 1 229 ? -27.140 7.373 27.788 1.00 37.59 229 ARG A C 1
ATOM 1830 O O . ARG A 1 229 ? -28.259 6.900 27.973 1.00 37.59 229 ARG A O 1
ATOM 1837 N N . ALA A 1 230 ? -26.930 8.612 27.354 1.00 35.66 230 ALA A N 1
ATOM 1838 C CA . ALA A 1 230 ? -27.941 9.333 26.616 1.00 35.66 230 ALA A CA 1
ATOM 1839 C C . ALA A 1 230 ? -28.091 8.586 25.289 1.00 35.66 230 ALA A C 1
ATOM 1841 O O . ALA A 1 230 ? -27.112 8.291 24.605 1.00 35.66 230 ALA A O 1
ATOM 1842 N N . SER A 1 231 ? -29.325 8.193 25.026 1.00 34.62 231 SER A N 1
ATOM 1843 C CA . SER A 1 231 ? -29.802 7.476 23.854 1.00 34.62 231 SER A CA 1
ATOM 1844 C C . SER A 1 231 ? -29.323 8.087 22.533 1.00 34.62 231 SER A C 1
ATOM 1846 O O . SER A 1 231 ? -29.569 9.267 22.281 1.00 34.62 231 SER A O 1
ATOM 1848 N N . LEU A 1 232 ? -28.729 7.236 21.692 1.00 31.95 232 LEU A N 1
ATOM 1849 C CA . LEU A 1 232 ? -28.768 7.289 20.230 1.00 31.95 232 LEU A CA 1
ATOM 1850 C C . LEU A 1 232 ? -29.300 5.942 19.740 1.00 31.95 232 LEU A C 1
ATOM 1852 O O . LEU A 1 232 ? -28.839 4.914 20.292 1.00 31.95 232 LEU A O 1
#

pLDDT: mean 76.79, std 17.82, range [31.95, 96.75]

Secondary structure (DSSP, 8-state):
--EEEEEEE-SS-EEEEEESS----------SS---GGGGSTT-HHHHHHH-SS----TTT-HHHHHHHHHHHHHHHHHH------BHHHHHHH-TTTSTT--HHHHHHHHHHTT--TTSBHHHHHH-HHHHHHHHHHHHHHHHHHHHHHH-GGGGT-----SS--SS----TTTTTT-SSSPPP---S-----HHHHHHHHHTTSS-TTPEE-TTS-EE------------

Foldseek 3Di:
DKDFPDWDDDPVDIDTDIDPPPPDDDDDDDDPDDDDPQLVDPPHPNCCVPPNLQAADQCLVCVVRLLVLQVVVLVVLVVVVDQAQDFQLVCLQRRNNRNPPRHSQLSVVLCVVLVHDRSHGPSVCSNDVVSVVSSSVSSSVSSVVVSCLAPPVVVVVHPRQPPDRPDPCPDPPPCVVPPVPDDDDDDDPDDDDDPVVVVVCVVVVVDDPQFDQDPVRDTDRPPDDDDPDDDD